Protein AF-A0A7J7KM47-F1 (afdb_monomer)

Structure (mmCIF, N/CA/C/O backbone):
data_AF-A0A7J7KM47-F1
#
_entry.id   AF-A0A7J7KM47-F1
#
loop_
_atom_site.group_PDB
_atom_site.id
_atom_site.type_symbol
_atom_site.label_atom_id
_atom_site.label_alt_id
_atom_site.label_comp_id
_atom_site.label_asym_id
_atom_site.label_entity_id
_atom_site.label_seq_id
_atom_site.pdbx_PDB_ins_code
_atom_site.Cartn_x
_atom_site.Cartn_y
_atom_site.Cartn_z
_atom_site.occupancy
_atom_site.B_iso_or_equiv
_atom_site.auth_seq_id
_atom_site.auth_comp_id
_atom_site.auth_asym_id
_atom_site.auth_atom_id
_atom_site.pdbx_PDB_model_num
ATOM 1 N N . MET A 1 1 ? -20.600 -16.223 12.647 1.00 53.34 1 MET A N 1
ATOM 2 C CA . MET A 1 1 ? -21.410 -16.769 13.762 1.00 53.34 1 MET A CA 1
ATOM 3 C C . MET A 1 1 ? -20.681 -16.656 15.101 1.00 53.34 1 MET A C 1
ATOM 5 O O . MET A 1 1 ? -21.189 -15.952 15.962 1.00 53.34 1 MET A O 1
ATOM 9 N N . LEU A 1 2 ? -19.466 -17.205 15.262 1.00 61.59 2 LEU A N 1
ATOM 10 C CA . LEU A 1 2 ? -18.680 -17.113 16.513 1.00 61.59 2 LEU A CA 1
ATOM 11 C C . LEU A 1 2 ? -18.514 -15.672 17.056 1.00 61.59 2 LEU A C 1
ATOM 13 O O . LEU A 1 2 ? -18.685 -15.431 18.247 1.00 61.59 2 LEU A O 1
ATOM 17 N N . PHE A 1 3 ? -18.265 -14.702 16.170 1.00 63.91 3 PHE A N 1
ATOM 18 C CA . PHE A 1 3 ? -18.032 -13.296 16.532 1.00 63.91 3 PHE A CA 1
ATOM 19 C C . PHE A 1 3 ? -19.249 -12.555 17.105 1.00 63.91 3 PHE A C 1
ATOM 21 O O . PHE A 1 3 ? -19.083 -11.572 17.817 1.00 63.91 3 PHE A O 1
ATOM 28 N N . ILE A 1 4 ? -20.466 -13.017 16.808 1.00 66.38 4 ILE A N 1
ATOM 29 C CA . ILE A 1 4 ? -21.714 -12.459 17.358 1.00 66.38 4 ILE A CA 1
ATOM 30 C C . ILE A 1 4 ? -22.093 -13.219 18.634 1.00 66.38 4 ILE A C 1
ATOM 32 O O . ILE A 1 4 ? -22.536 -12.631 19.615 1.00 66.38 4 ILE A O 1
ATOM 36 N N . VAL A 1 5 ? -21.864 -14.532 18.632 1.00 68.69 5 VAL A N 1
ATOM 37 C CA . VAL A 1 5 ? -22.243 -15.438 19.715 1.00 68.69 5 VAL A CA 1
ATOM 38 C C . VAL A 1 5 ? -21.402 -15.209 20.976 1.00 68.69 5 VAL A C 1
ATOM 40 O O . VAL A 1 5 ? -21.977 -15.125 22.052 1.00 68.69 5 VAL A O 1
ATOM 43 N N . CYS A 1 6 ? -20.080 -15.021 20.878 1.00 69.75 6 CYS A N 1
ATOM 44 C CA . CYS A 1 6 ? -19.224 -14.767 22.051 1.00 69.75 6 CYS A CA 1
ATOM 45 C C . CYS A 1 6 ? -19.656 -13.553 22.901 1.00 69.75 6 CYS A C 1
ATOM 47 O O . CYS A 1 6 ? -19.898 -13.731 24.096 1.00 69.75 6 CYS A O 1
ATOM 49 N N . PRO A 1 7 ? -19.792 -12.333 22.342 1.00 70.75 7 PRO A N 1
ATOM 50 C CA . PRO A 1 7 ? -20.197 -11.173 23.136 1.00 70.75 7 PRO A CA 1
ATOM 51 C C . PRO A 1 7 ? -21.644 -11.277 23.640 1.00 70.75 7 PRO A C 1
ATOM 53 O O . PRO A 1 7 ? -21.937 -10.795 24.732 1.00 70.75 7 PRO A O 1
ATOM 56 N N . LEU A 1 8 ? -22.544 -11.947 22.908 1.00 72.06 8 LEU A N 1
ATOM 57 C CA . LEU A 1 8 ? -23.918 -12.189 23.366 1.00 72.06 8 LEU A CA 1
ATOM 58 C C . LEU A 1 8 ? -23.989 -13.207 24.509 1.00 72.06 8 LEU A C 1
ATOM 60 O O . LEU A 1 8 ? -24.677 -12.954 25.491 1.00 72.06 8 LEU A O 1
ATOM 64 N N . ILE A 1 9 ? -23.252 -14.318 24.419 1.00 74.62 9 ILE A N 1
ATOM 65 C CA . ILE A 1 9 ? -23.175 -15.328 25.481 1.00 74.62 9 ILE A CA 1
ATOM 66 C C . ILE A 1 9 ? -22.534 -14.726 26.727 1.00 74.62 9 ILE A C 1
ATOM 68 O O . ILE A 1 9 ? -23.069 -14.889 27.816 1.00 74.62 9 ILE A O 1
ATOM 72 N N . ILE A 1 10 ? -21.430 -13.984 26.590 1.00 72.44 10 ILE A N 1
ATOM 73 C CA . ILE A 1 10 ? -20.786 -13.343 27.743 1.00 72.44 10 ILE A CA 1
ATOM 74 C C . ILE A 1 10 ? -21.726 -12.313 28.368 1.00 72.44 10 ILE A C 1
ATOM 76 O O . ILE A 1 10 ? -21.846 -12.274 29.590 1.00 72.44 10 ILE A O 1
ATOM 80 N N . ARG A 1 11 ? -22.461 -11.536 27.566 1.00 71.56 11 ARG A N 1
ATOM 81 C CA . ARG A 1 11 ? -23.490 -10.616 28.066 1.00 71.56 11 ARG A CA 1
ATOM 82 C C . ARG A 1 11 ? -24.609 -11.352 28.812 1.00 71.56 11 ARG A C 1
ATOM 84 O O . ARG A 1 11 ? -24.999 -10.901 29.883 1.00 71.56 11 ARG A O 1
ATOM 91 N N . GLN A 1 12 ? -25.081 -12.479 28.286 1.00 74.56 12 GLN A N 1
ATOM 92 C CA . GLN A 1 12 ? -26.124 -13.295 28.909 1.00 74.56 12 GLN A CA 1
ATOM 93 C C . GLN A 1 12 ? -25.638 -13.916 30.230 1.00 74.56 12 GLN A C 1
ATOM 95 O O . GLN A 1 12 ? -26.285 -13.759 31.257 1.00 74.56 12 GLN A O 1
ATOM 100 N N . ILE A 1 13 ? -24.434 -14.498 30.250 1.00 73.31 13 ILE A N 1
ATOM 101 C CA . ILE A 1 13 ? -23.791 -15.037 31.461 1.00 73.31 13 ILE A CA 1
ATOM 102 C C . ILE A 1 13 ? -23.543 -13.930 32.497 1.00 73.31 13 ILE A C 1
ATOM 104 O O . ILE A 1 13 ? -23.717 -14.153 33.691 1.00 73.31 13 ILE A O 1
ATOM 108 N N . SER A 1 14 ? -23.171 -12.721 32.067 1.00 67.94 14 SER A N 1
ATOM 109 C CA . SER A 1 14 ? -22.963 -11.578 32.972 1.00 67.94 14 SER A CA 1
ATOM 110 C C . SER A 1 14 ? -24.244 -11.185 33.713 1.00 67.94 14 SER A C 1
ATOM 112 O O . SER A 1 14 ? -24.186 -10.784 34.875 1.00 67.94 14 SER A O 1
ATOM 114 N N . LEU A 1 15 ? -25.391 -11.284 33.035 1.00 69.88 15 LEU A N 1
ATOM 115 C CA . LEU A 1 15 ? -26.706 -10.963 33.588 1.00 69.88 15 LEU A CA 1
ATOM 116 C C . LEU A 1 15 ? -27.239 -12.107 34.462 1.00 69.88 15 LEU A C 1
ATOM 118 O O . LEU A 1 15 ? -27.685 -11.846 35.579 1.00 69.88 15 LEU A O 1
ATOM 122 N N . ASP A 1 16 ? -27.126 -13.351 33.988 1.00 70.69 16 ASP A N 1
ATOM 123 C CA . ASP A 1 16 ? -27.744 -14.525 34.613 1.00 70.69 16 ASP A CA 1
ATOM 124 C C . ASP A 1 16 ? -26.895 -15.119 35.756 1.00 70.69 16 ASP A C 1
ATOM 126 O O . ASP A 1 16 ? -27.435 -15.496 36.793 1.00 70.69 16 ASP A O 1
ATOM 130 N N . LEU A 1 17 ? -25.563 -15.183 35.612 1.00 65.12 17 LEU A N 1
ATOM 131 C CA . LEU A 1 17 ? -24.673 -15.874 36.561 1.00 65.12 17 LEU A CA 1
ATOM 132 C C . LEU A 1 17 ? -24.233 -14.983 37.731 1.00 65.12 17 LEU A C 1
ATOM 134 O O . LEU A 1 17 ? -24.157 -15.431 38.872 1.00 65.12 17 LEU A O 1
ATOM 138 N N . PHE A 1 18 ? -23.931 -13.714 37.455 1.00 62.75 18 PHE A N 1
ATOM 139 C CA . PHE A 1 18 ? -23.447 -12.773 38.472 1.00 62.75 18 PHE A CA 1
ATOM 140 C C . PHE A 1 18 ? -24.562 -11.927 39.093 1.00 62.75 18 PHE A C 1
ATOM 142 O O . PHE A 1 18 ? -24.290 -11.115 39.979 1.00 62.75 18 PHE A O 1
ATOM 149 N N . ASN A 1 19 ? -25.807 -12.090 38.628 1.00 64.44 19 ASN A N 1
ATOM 150 C CA . ASN A 1 19 ? -26.966 -11.311 39.070 1.00 64.44 19 ASN A CA 1
ATOM 151 C C . ASN A 1 19 ? -26.695 -9.789 39.026 1.00 64.44 19 ASN A C 1
ATOM 153 O O . ASN A 1 19 ? -27.224 -9.004 39.823 1.00 64.44 19 ASN A O 1
ATOM 157 N N . ILE A 1 20 ? -25.813 -9.362 38.110 1.00 62.44 20 ILE A N 1
ATOM 158 C CA . ILE A 1 20 ? -25.421 -7.966 37.948 1.00 62.44 20 ILE A CA 1
ATOM 159 C C . ILE A 1 20 ? -26.590 -7.276 37.268 1.00 62.44 20 ILE A C 1
ATOM 161 O O . ILE A 1 20 ? -26.702 -7.225 36.043 1.00 62.44 20 ILE A O 1
ATOM 165 N N . LYS A 1 21 ? -27.478 -6.702 38.077 1.00 60.03 21 LYS A N 1
ATOM 166 C CA . LYS A 1 21 ? -28.428 -5.719 37.568 1.00 60.03 21 LYS A CA 1
ATOM 167 C C . LYS A 1 21 ? -27.618 -4.593 36.936 1.00 60.03 21 LYS A C 1
ATOM 169 O O . LYS A 1 21 ? -26.712 -4.056 37.575 1.00 60.03 21 LYS A O 1
ATOM 174 N N . LEU A 1 22 ? -27.999 -4.187 35.724 1.00 58.91 22 LEU A N 1
ATOM 175 C CA . LEU A 1 22 ? -27.403 -3.070 34.973 1.00 58.91 22 LEU A CA 1
ATOM 176 C C . LEU A 1 22 ? -27.199 -1.807 35.844 1.00 58.91 22 LEU A C 1
ATOM 178 O O . LEU A 1 22 ? -26.287 -1.016 35.622 1.00 58.91 22 LEU A O 1
ATOM 182 N N . HIS A 1 23 ? -28.038 -1.656 36.872 1.00 55.59 23 HIS A N 1
ATOM 183 C CA . HIS A 1 23 ? -28.062 -0.545 37.815 1.00 55.59 23 HIS A CA 1
ATOM 184 C C . HIS A 1 23 ? -27.096 -0.673 39.016 1.00 55.59 23 HIS A C 1
ATOM 186 O O . HIS A 1 23 ? -26.770 0.338 39.635 1.00 55.59 23 HIS A O 1
ATOM 192 N N . SER A 1 24 ? -26.636 -1.876 39.381 1.00 64.94 24 SER A N 1
ATOM 193 C CA . SER A 1 24 ? -25.857 -2.090 40.615 1.00 64.94 24 SER A CA 1
ATOM 194 C C . S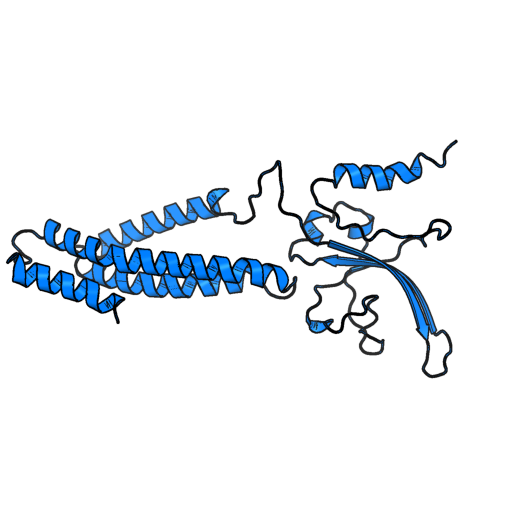ER A 1 24 ? -24.360 -1.804 40.445 1.00 64.94 24 SER A C 1
ATOM 196 O O . SER A 1 24 ? -23.711 -1.360 41.388 1.00 64.94 24 SER A O 1
ATOM 198 N N . SER A 1 25 ? -23.795 -2.043 39.256 1.00 70.19 25 SER A N 1
ATOM 199 C CA . SER A 1 25 ? -22.361 -1.845 38.984 1.00 70.19 25 SER A CA 1
ATOM 200 C C . SER A 1 25 ? -22.076 -1.601 37.486 1.00 70.19 25 SER A C 1
ATOM 202 O O . SER A 1 25 ? -21.417 -2.405 36.821 1.00 70.19 25 SER A O 1
ATOM 204 N N . PRO A 1 26 ? -22.504 -0.452 36.919 1.00 74.31 26 PRO A N 1
ATOM 205 C CA . PRO A 1 26 ? -22.417 -0.181 35.477 1.00 74.31 26 PRO A CA 1
ATOM 206 C C . PRO A 1 26 ? -20.982 -0.233 34.929 1.00 74.31 26 PRO A C 1
ATOM 208 O O . PRO A 1 26 ? -20.765 -0.642 33.793 1.00 74.31 26 PRO A O 1
ATOM 211 N N . LYS A 1 27 ? -19.980 0.124 35.744 1.00 75.75 27 LYS A N 1
ATOM 212 C CA . LYS A 1 27 ? -18.560 0.048 35.360 1.00 75.75 27 LYS A CA 1
ATOM 213 C C . LYS A 1 27 ? -18.094 -1.392 35.123 1.00 75.75 27 LYS A C 1
ATOM 215 O O . LYS A 1 27 ? -17.347 -1.639 34.182 1.00 75.75 27 LYS A O 1
ATOM 220 N N . LEU A 1 28 ? -18.541 -2.329 35.958 1.00 77.94 28 LEU A N 1
ATOM 221 C CA . LEU A 1 28 ? -18.154 -3.736 35.871 1.00 77.94 28 LEU A CA 1
ATOM 222 C C . LEU A 1 28 ? -18.825 -4.404 34.665 1.00 77.94 28 LEU A C 1
ATOM 224 O O . LEU A 1 28 ? -18.160 -5.103 33.908 1.00 77.94 28 LEU A O 1
ATOM 228 N N . TYR A 1 29 ? -20.098 -4.082 34.415 1.00 76.56 29 TYR A N 1
ATOM 229 C CA . TYR A 1 29 ? -20.818 -4.530 33.221 1.00 76.56 29 TYR A CA 1
ATOM 230 C C . TYR A 1 29 ? -20.178 -4.021 31.915 1.00 76.56 29 TYR A C 1
ATOM 232 O O . TYR A 1 29 ? -19.961 -4.800 30.985 1.00 76.56 29 TYR A O 1
ATOM 240 N N . ILE A 1 30 ? -19.808 -2.734 31.851 1.00 78.00 30 ILE A N 1
ATOM 241 C CA . ILE A 1 30 ? -19.103 -2.158 30.691 1.00 78.00 30 ILE A CA 1
ATOM 242 C C . ILE A 1 30 ? -17.735 -2.827 30.497 1.00 78.00 30 ILE A C 1
ATOM 244 O O . ILE A 1 30 ? -17.375 -3.136 29.364 1.00 78.00 30 ILE A O 1
ATOM 248 N N . SER A 1 31 ? -16.995 -3.090 31.580 1.00 78.00 31 SER A N 1
ATOM 249 C CA . SER A 1 31 ? -15.681 -3.745 31.525 1.00 78.00 31 SER A CA 1
ATOM 250 C C . SER A 1 31 ? -15.763 -5.184 31.002 1.00 78.00 31 SER A C 1
ATOM 252 O O . SER A 1 31 ? -15.033 -5.548 30.084 1.00 78.00 31 SER A O 1
ATOM 254 N N . LEU A 1 32 ? -16.702 -5.988 31.514 1.00 78.00 32 LEU A N 1
ATOM 255 C CA . LEU A 1 32 ? -16.930 -7.359 31.038 1.00 78.00 32 LEU A CA 1
ATOM 256 C C . LEU A 1 32 ? -17.373 -7.387 29.572 1.00 78.00 32 LEU A C 1
ATOM 258 O O . LEU A 1 32 ? -16.901 -8.214 28.791 1.00 78.00 32 LEU A O 1
ATOM 262 N N . THR A 1 33 ? -18.227 -6.439 29.180 1.00 77.62 33 THR A N 1
ATOM 263 C CA . THR A 1 33 ? -18.637 -6.284 27.782 1.00 77.62 33 THR A CA 1
ATOM 264 C C . THR A 1 33 ? -17.427 -5.928 26.912 1.00 77.62 33 THR A C 1
ATOM 266 O O . THR A 1 33 ? -17.190 -6.598 25.913 1.00 77.62 33 THR A O 1
ATOM 269 N N . ALA A 1 34 ? -16.598 -4.957 27.306 1.00 79.62 34 ALA A N 1
ATOM 270 C CA . ALA A 1 34 ? -15.380 -4.597 26.574 1.00 79.62 34 ALA A CA 1
ATOM 271 C C . ALA A 1 34 ? -14.399 -5.778 26.441 1.00 79.62 34 ALA A C 1
ATOM 273 O O . ALA A 1 34 ? -13.864 -6.014 25.359 1.00 79.62 34 ALA A O 1
ATOM 274 N N . LEU A 1 35 ? -14.216 -6.561 27.509 1.00 82.44 35 LEU A N 1
ATOM 275 C CA . LEU A 1 35 ? -13.360 -7.747 27.502 1.00 82.44 35 LEU A CA 1
ATOM 276 C C . LEU A 1 35 ? -13.880 -8.822 26.537 1.00 82.44 35 LEU A C 1
ATOM 278 O O . LEU A 1 35 ? -13.098 -9.440 25.820 1.00 82.44 35 LEU A O 1
ATOM 282 N N . SER A 1 36 ? -15.202 -8.998 26.452 1.00 78.88 36 SER A N 1
ATOM 283 C CA . SER A 1 36 ? -15.818 -9.929 25.499 1.00 78.88 36 SER A CA 1
ATOM 284 C C . SER A 1 36 ? -15.606 -9.531 24.033 1.00 78.88 36 SER A C 1
ATOM 286 O O . SER A 1 36 ? -15.495 -10.401 23.170 1.00 78.88 36 SER A O 1
ATOM 288 N N . LEU A 1 37 ? -15.507 -8.224 23.754 1.00 81.31 37 LEU A N 1
ATOM 289 C CA . LEU A 1 37 ? -15.218 -7.686 22.423 1.00 81.31 37 LEU A CA 1
ATOM 290 C C . LEU A 1 37 ? -13.732 -7.776 22.045 1.00 81.31 37 LEU A C 1
ATOM 292 O O . LEU A 1 37 ? -13.401 -7.679 20.864 1.00 81.31 37 LEU A O 1
ATOM 296 N N . LEU A 1 38 ? -12.834 -8.005 23.005 1.00 82.38 38 LEU A N 1
ATOM 297 C CA . LEU A 1 38 ? -11.400 -8.102 22.738 1.00 82.38 38 LEU A CA 1
ATOM 298 C C . LEU A 1 38 ? -11.057 -9.332 21.884 1.00 82.38 38 LEU A C 1
ATOM 300 O O . LEU A 1 38 ? -10.243 -9.239 20.971 1.00 82.38 38 LEU A O 1
ATOM 304 N N . VAL A 1 39 ? -11.731 -10.462 22.114 1.00 81.69 39 VAL A N 1
ATOM 305 C CA . VAL A 1 39 ? -11.539 -11.701 21.338 1.00 81.69 39 VAL A CA 1
ATOM 306 C C . VAL A 1 39 ? -11.864 -11.519 19.844 1.00 81.69 39 VAL A C 1
ATOM 308 O O . VAL A 1 39 ? -10.977 -11.765 19.024 1.00 81.69 39 VAL A O 1
ATOM 311 N N . PRO A 1 40 ? -13.076 -11.075 19.439 1.00 82.31 40 PRO A N 1
ATOM 312 C CA . PRO A 1 40 ? -13.376 -10.837 18.027 1.00 82.31 40 PRO A CA 1
ATOM 313 C C . PRO A 1 40 ? -12.487 -9.742 17.425 1.00 82.31 40 PRO A C 1
ATOM 315 O O . PRO A 1 40 ? -12.084 -9.864 16.271 1.00 82.31 40 PRO A O 1
ATOM 318 N N . PHE A 1 41 ? -12.132 -8.714 18.202 1.00 83.50 41 PHE A N 1
ATOM 319 C CA . PHE A 1 41 ? -11.252 -7.640 17.745 1.00 83.50 41 PHE A CA 1
ATOM 320 C C . PHE A 1 41 ? -9.853 -8.147 17.373 1.00 83.50 41 PHE A C 1
ATOM 322 O O . PHE A 1 41 ? -9.395 -7.908 16.257 1.00 83.50 41 PHE A O 1
ATOM 329 N N . VAL A 1 42 ? -9.193 -8.891 18.268 1.00 87.56 42 VAL A N 1
ATOM 330 C CA . VAL A 1 42 ? -7.855 -9.456 18.018 1.00 87.56 42 VAL A CA 1
ATOM 331 C C . VAL A 1 42 ? -7.885 -10.406 16.824 1.00 87.56 42 VAL A C 1
ATOM 333 O O . VAL A 1 42 ? -7.000 -10.364 15.974 1.00 87.56 42 VAL A O 1
ATOM 336 N N . HIS A 1 43 ? -8.930 -11.224 16.711 1.00 87.12 43 HIS A N 1
ATOM 337 C CA . HIS A 1 43 ? -9.043 -12.186 15.621 1.00 87.12 43 HIS A CA 1
ATOM 338 C C . HIS A 1 43 ? -9.246 -11.514 14.252 1.00 87.12 43 HIS A C 1
ATOM 340 O O . HIS A 1 43 ? -8.679 -11.969 13.257 1.00 87.12 43 HIS A O 1
ATOM 346 N N . LEU A 1 44 ? -10.027 -10.427 14.192 1.00 87.69 44 LEU A N 1
ATOM 347 C CA . LEU A 1 44 ? -10.213 -9.626 12.977 1.00 87.69 44 LEU A CA 1
ATOM 348 C C . LEU A 1 44 ? -8.956 -8.831 12.621 1.00 87.69 44 LEU A C 1
ATOM 350 O O . LEU A 1 44 ? -8.621 -8.743 11.443 1.00 87.69 44 LEU A O 1
ATOM 354 N N . MET A 1 45 ? -8.231 -8.313 13.615 1.00 88.62 45 MET A N 1
ATOM 355 C CA . MET A 1 45 ? -6.931 -7.674 13.393 1.00 88.62 45 MET A CA 1
ATOM 356 C C . MET A 1 45 ? -5.902 -8.663 12.847 1.00 88.62 45 MET A C 1
ATOM 358 O O . MET A 1 45 ? -5.211 -8.347 11.882 1.00 88.62 45 MET A O 1
ATOM 362 N N . GLN A 1 46 ? -5.850 -9.884 13.384 1.00 90.38 46 GLN A N 1
ATOM 363 C CA . GLN A 1 46 ? -4.984 -10.931 12.848 1.00 90.38 46 GLN A CA 1
ATOM 364 C C . GLN A 1 46 ? -5.381 -11.302 11.417 1.00 90.38 46 GLN A C 1
ATOM 366 O O . GLN A 1 46 ? -4.521 -11.448 10.556 1.00 90.38 46 GLN A O 1
ATOM 371 N N . PHE A 1 47 ? -6.679 -11.418 11.133 1.00 90.31 47 PHE A N 1
ATOM 372 C CA . PHE A 1 47 ? -7.158 -11.683 9.779 1.00 90.31 47 PHE A CA 1
ATOM 373 C C . PHE A 1 47 ? -6.774 -10.560 8.803 1.00 90.31 47 PHE A C 1
ATOM 375 O O . PHE A 1 47 ? -6.252 -10.840 7.726 1.00 90.31 47 PHE A O 1
ATOM 382 N N . ALA A 1 48 ? -6.949 -9.295 9.199 1.00 90.50 48 ALA A N 1
ATOM 383 C CA . ALA A 1 48 ? -6.511 -8.139 8.421 1.00 90.50 48 ALA A CA 1
ATOM 384 C C . ALA A 1 48 ? -4.994 -8.159 8.185 1.00 90.50 48 ALA A C 1
ATOM 386 O O . ALA A 1 48 ? -4.533 -7.911 7.073 1.00 90.50 48 ALA A O 1
ATOM 387 N N . HIS A 1 49 ? -4.210 -8.494 9.209 1.00 89.81 49 HIS A N 1
ATOM 388 C CA . HIS A 1 49 ? -2.762 -8.619 9.094 1.00 89.81 49 HIS A CA 1
ATOM 389 C C . HIS A 1 49 ? -2.363 -9.713 8.094 1.00 89.81 49 HIS A C 1
ATOM 391 O O . HIS A 1 49 ? -1.560 -9.454 7.202 1.00 89.81 49 HIS A O 1
ATOM 397 N N . MET A 1 50 ? -2.980 -10.895 8.169 1.00 91.19 50 MET A N 1
ATOM 398 C CA . MET A 1 50 ? -2.721 -11.999 7.238 1.00 91.19 50 MET A CA 1
ATOM 399 C C . MET A 1 50 ? -3.114 -11.660 5.796 1.00 91.19 50 MET A C 1
ATOM 401 O O . MET A 1 50 ? -2.373 -11.998 4.875 1.00 91.19 50 MET A O 1
ATOM 405 N N . LEU A 1 51 ? -4.239 -10.964 5.586 1.00 91.06 51 LEU A N 1
ATOM 406 C CA . LEU A 1 51 ? -4.623 -10.479 4.257 1.00 91.06 51 LEU A CA 1
ATOM 407 C C . LEU A 1 51 ? -3.553 -9.550 3.685 1.00 91.06 51 LEU A C 1
ATOM 409 O O . LEU A 1 51 ? -3.117 -9.748 2.556 1.00 91.06 51 LEU A O 1
ATOM 413 N N . ASN A 1 52 ? -3.082 -8.579 4.468 1.00 88.06 52 ASN A N 1
ATOM 414 C CA . ASN A 1 52 ? -2.031 -7.677 4.006 1.00 88.06 52 ASN A CA 1
ATOM 415 C C . ASN A 1 52 ? -0.721 -8.425 3.740 1.00 88.06 52 ASN A C 1
ATOM 417 O O . ASN A 1 52 ? -0.113 -8.213 2.697 1.00 88.06 52 ASN A O 1
ATOM 421 N N . LEU A 1 53 ? -0.309 -9.343 4.619 1.00 87.56 53 LEU A N 1
ATOM 422 C CA . LEU A 1 53 ? 0.880 -10.174 4.396 1.00 87.56 53 LEU A CA 1
ATOM 423 C C . LEU A 1 53 ? 0.797 -11.005 3.112 1.00 87.56 53 LEU A C 1
ATOM 425 O O . LEU A 1 53 ? 1.824 -11.263 2.495 1.00 87.56 53 LEU A O 1
ATOM 429 N N . PHE A 1 54 ? -0.402 -11.415 2.700 1.00 88.62 54 PHE A N 1
ATOM 430 C CA . PHE A 1 54 ? -0.615 -12.139 1.450 1.00 88.62 54 PHE A CA 1
ATOM 431 C C . PHE A 1 54 ? -0.641 -11.206 0.229 1.00 88.62 54 PHE A C 1
ATOM 433 O O . PHE A 1 54 ? 0.020 -11.473 -0.776 1.00 88.62 54 PHE A O 1
ATOM 440 N N . PHE A 1 55 ? -1.384 -10.099 0.304 1.00 87.81 55 PHE A N 1
ATOM 441 C CA . PHE A 1 55 ? -1.585 -9.201 -0.833 1.00 87.81 55 PHE A CA 1
ATOM 442 C C . PHE A 1 55 ? -0.387 -8.296 -1.115 1.00 87.81 55 PHE A C 1
ATOM 444 O O . PHE A 1 55 ? -0.110 -8.042 -2.281 1.00 87.81 55 PHE A O 1
ATOM 451 N N . MET A 1 56 ? 0.357 -7.847 -0.101 1.00 84.75 56 MET A N 1
ATOM 452 C CA . MET A 1 56 ? 1.546 -7.006 -0.294 1.00 84.75 56 MET A CA 1
ATOM 453 C C . MET A 1 56 ? 2.591 -7.641 -1.237 1.00 84.75 56 MET A C 1
ATOM 455 O O . MET A 1 56 ? 2.941 -7.001 -2.231 1.00 84.75 56 MET A O 1
ATOM 459 N N . PRO A 1 57 ? 3.071 -8.886 -1.023 1.00 80.50 57 PRO A N 1
ATOM 460 C CA . PRO A 1 57 ? 4.038 -9.505 -1.932 1.00 80.50 57 PRO A CA 1
ATOM 461 C C . PRO A 1 57 ? 3.436 -9.845 -3.300 1.00 80.50 57 PRO A C 1
ATOM 463 O O . PRO A 1 57 ? 4.150 -9.804 -4.303 1.00 80.50 57 PRO A O 1
ATOM 466 N N . LEU A 1 58 ? 2.137 -10.163 -3.361 1.00 84.38 58 LEU A N 1
ATOM 467 C CA . LEU A 1 58 ? 1.450 -10.434 -4.623 1.00 84.38 58 LEU A CA 1
ATOM 468 C C . LEU A 1 58 ? 1.378 -9.169 -5.482 1.00 84.38 58 LEU A C 1
ATOM 470 O O . LEU A 1 58 ? 1.790 -9.191 -6.638 1.00 84.38 58 LEU A O 1
ATOM 474 N N . MET A 1 59 ? 0.921 -8.059 -4.898 1.00 82.31 59 MET A N 1
ATOM 475 C CA . MET A 1 59 ? 0.828 -6.764 -5.569 1.00 82.31 59 MET A CA 1
ATOM 476 C C . MET A 1 59 ? 2.198 -6.197 -5.930 1.00 82.31 59 MET A C 1
ATOM 478 O O . MET A 1 59 ? 2.336 -5.571 -6.976 1.00 82.31 59 MET A O 1
ATOM 482 N N . GLY A 1 60 ? 3.234 -6.510 -5.148 1.00 74.38 60 GLY A N 1
ATOM 483 C CA . GLY A 1 60 ? 4.613 -6.226 -5.529 1.00 74.38 60 GLY A CA 1
ATOM 484 C C . GLY A 1 60 ? 5.006 -6.842 -6.877 1.00 74.38 60 GLY A C 1
ATOM 485 O O . GLY A 1 60 ? 5.921 -6.351 -7.516 1.00 74.38 60 GLY A O 1
ATOM 486 N N . ARG A 1 61 ? 4.339 -7.888 -7.377 1.00 75.06 61 ARG A N 1
ATOM 487 C CA . ARG A 1 61 ? 4.687 -8.536 -8.658 1.00 75.06 61 ARG A CA 1
ATOM 488 C C . ARG A 1 61 ? 3.788 -8.161 -9.839 1.00 75.06 61 ARG A C 1
ATOM 490 O O . ARG A 1 61 ? 4.066 -8.619 -10.940 1.00 75.06 61 ARG A O 1
ATOM 497 N N . VAL A 1 62 ? 2.752 -7.348 -9.632 1.00 73.19 62 VAL A N 1
ATOM 498 C CA . VAL A 1 62 ? 1.759 -7.003 -10.673 1.00 73.19 62 VAL A CA 1
ATOM 499 C C . VAL A 1 62 ? 2.272 -5.930 -11.652 1.00 73.19 62 VAL A C 1
ATOM 501 O O . VAL A 1 62 ? 1.700 -5.767 -12.724 1.00 73.19 62 VAL A O 1
ATOM 504 N N . GLY A 1 63 ? 3.381 -5.251 -11.336 1.00 68.94 63 GLY A N 1
ATOM 505 C CA . GLY A 1 63 ? 3.980 -4.211 -12.182 1.00 68.94 63 GLY A CA 1
ATOM 506 C C . GLY A 1 63 ? 3.502 -2.801 -11.819 1.00 68.94 63 GLY A C 1
ATOM 507 O O . GLY A 1 63 ? 2.939 -2.582 -10.747 1.00 68.94 63 GLY A O 1
ATOM 508 N N . SER A 1 64 ? 3.745 -1.824 -12.701 1.00 68.88 64 SER A N 1
ATOM 509 C CA . SER A 1 64 ? 3.454 -0.403 -12.439 1.00 68.88 64 SER A CA 1
ATOM 510 C C . SER A 1 64 ? 2.035 0.046 -12.797 1.00 68.88 64 SER A C 1
ATOM 512 O O . SER A 1 64 ? 1.612 1.115 -12.351 1.00 68.88 64 SER A O 1
ATOM 514 N N . GLU A 1 65 ? 1.313 -0.737 -13.602 1.00 72.44 65 GLU A N 1
ATOM 515 C CA . GLU A 1 65 ? 0.025 -0.329 -14.181 1.00 72.44 65 GLU A CA 1
ATOM 516 C C . GLU A 1 65 ? -1.100 -0.264 -13.138 1.00 72.44 65 GLU A C 1
ATOM 518 O O . GLU A 1 65 ? -1.907 0.668 -13.128 1.00 72.44 65 GLU A O 1
ATOM 523 N N . VAL A 1 66 ? -1.130 -1.210 -12.195 1.00 76.94 66 VAL A N 1
ATOM 524 C CA . VAL A 1 66 ? -2.138 -1.235 -11.126 1.00 76.94 66 VAL A CA 1
ATOM 525 C C . VAL A 1 66 ? -1.664 -0.407 -9.933 1.00 76.94 66 VAL A C 1
ATOM 527 O O . VAL A 1 66 ? -0.532 -0.533 -9.467 1.00 76.94 66 VAL A O 1
ATOM 530 N N . ASN A 1 67 ? -2.545 0.440 -9.390 1.00 82.12 67 ASN A N 1
ATOM 531 C CA . ASN A 1 67 ? -2.258 1.132 -8.137 1.00 82.12 67 ASN A CA 1
ATOM 532 C C . ASN A 1 67 ? -2.396 0.167 -6.948 1.00 82.12 67 ASN A C 1
ATOM 534 O O . ASN A 1 67 ? -3.499 -0.099 -6.467 1.00 82.12 67 ASN A O 1
ATOM 538 N N . VAL A 1 68 ? -1.256 -0.338 -6.480 1.00 82.56 68 VAL A N 1
ATOM 539 C CA . VAL A 1 68 ? -1.143 -1.260 -5.342 1.00 82.56 68 VAL A CA 1
ATOM 540 C C . VAL A 1 68 ? -1.771 -0.686 -4.066 1.00 82.56 68 VAL A C 1
ATOM 542 O O . VAL A 1 68 ? -2.410 -1.427 -3.318 1.00 82.56 68 VAL A O 1
ATOM 545 N N . ASP A 1 69 ? -1.693 0.631 -3.859 1.00 83.88 69 ASP A N 1
ATOM 546 C CA . ASP A 1 69 ? -2.252 1.291 -2.673 1.00 83.88 69 ASP A CA 1
ATOM 547 C C . ASP A 1 69 ? -3.784 1.173 -2.626 1.00 83.88 69 ASP A C 1
ATOM 549 O O . ASP A 1 69 ? -4.384 1.060 -1.554 1.00 83.88 69 ASP A O 1
ATOM 553 N N . VAL A 1 70 ? -4.445 1.131 -3.789 1.00 87.75 70 VAL A N 1
ATOM 554 C CA . VAL A 1 70 ? -5.904 0.943 -3.885 1.00 87.75 70 VAL A CA 1
ATOM 555 C C . VAL A 1 70 ? -6.297 -0.475 -3.475 1.00 87.75 70 VAL A C 1
ATOM 557 O O . VAL A 1 70 ? -7.286 -0.672 -2.773 1.00 87.75 70 VAL A O 1
ATOM 560 N N . VAL A 1 71 ? -5.509 -1.476 -3.865 1.00 88.00 71 VAL A N 1
ATOM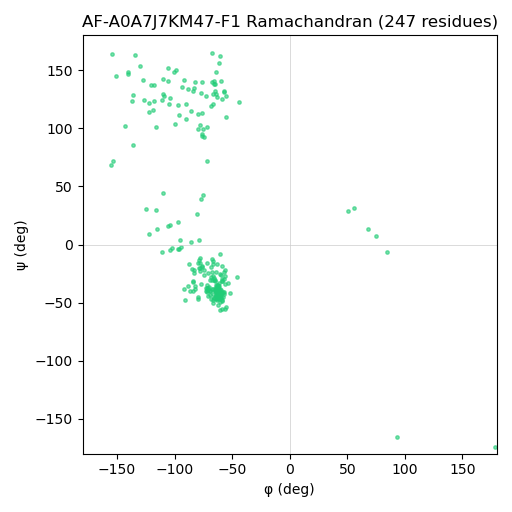 561 C CA . VAL A 1 71 ? -5.782 -2.868 -3.488 1.00 88.00 71 VAL A CA 1
ATOM 562 C C . VAL A 1 71 ? -5.568 -3.067 -1.988 1.00 88.00 71 VAL A C 1
ATOM 564 O O . VAL A 1 71 ? -6.448 -3.608 -1.320 1.00 88.00 71 VAL A O 1
ATOM 567 N N . ILE A 1 72 ? -4.452 -2.571 -1.443 1.00 88.62 72 ILE A N 1
ATOM 568 C CA . ILE A 1 72 ? -4.137 -2.680 -0.009 1.00 88.62 72 ILE A CA 1
ATOM 569 C C . ILE A 1 72 ? -5.160 -1.911 0.843 1.00 88.62 72 ILE A C 1
ATOM 571 O O . ILE A 1 72 ? -5.599 -2.395 1.893 1.00 88.62 72 ILE A O 1
ATOM 575 N N . SER A 1 73 ? -5.593 -0.728 0.393 1.00 89.25 73 SER A N 1
ATOM 576 C CA . SER A 1 73 ? -6.644 0.034 1.080 1.00 89.25 73 SER A CA 1
ATOM 577 C C . SER A 1 73 ? -7.988 -0.698 1.063 1.00 89.25 73 SER A C 1
ATOM 579 O O . SER A 1 73 ? -8.668 -0.744 2.085 1.00 89.25 73 SER A O 1
ATOM 581 N N . LEU A 1 74 ? -8.357 -1.360 -0.037 1.00 90.25 74 LEU A N 1
ATOM 582 C CA . LEU A 1 74 ? -9.586 -2.153 -0.094 1.00 90.25 74 LEU A CA 1
ATOM 583 C C . LEU A 1 74 ? -9.529 -3.378 0.836 1.00 90.25 74 LEU A C 1
ATOM 585 O O . LEU A 1 74 ? -10.493 -3.663 1.553 1.00 90.25 74 LEU A O 1
ATOM 589 N N . THR A 1 75 ? -8.393 -4.083 0.869 1.00 89.50 75 THR A N 1
ATOM 590 C CA . THR A 1 75 ? -8.206 -5.258 1.736 1.00 89.50 75 THR A CA 1
ATOM 591 C C . THR A 1 75 ? -8.150 -4.901 3.218 1.00 89.50 75 THR A C 1
ATOM 593 O O . THR A 1 75 ? -8.536 -5.720 4.050 1.00 89.50 75 THR A O 1
ATOM 596 N N . THR A 1 76 ? -7.715 -3.687 3.569 1.00 89.44 76 THR A N 1
ATOM 597 C CA . THR A 1 76 ? -7.758 -3.167 4.949 1.00 89.44 76 THR A CA 1
ATOM 598 C C . THR A 1 76 ? -9.125 -2.601 5.330 1.00 89.44 76 THR A C 1
ATOM 600 O O . THR A 1 76 ? -9.564 -2.790 6.467 1.00 89.44 76 THR A O 1
ATOM 603 N N . LEU A 1 77 ? -9.835 -1.963 4.396 1.00 91.56 77 LEU A N 1
ATOM 604 C CA . LEU A 1 77 ? -11.136 -1.342 4.649 1.00 91.56 77 LEU A CA 1
ATOM 605 C C . LEU A 1 77 ? -12.194 -2.362 5.084 1.00 91.56 77 LEU A C 1
ATOM 607 O O . LEU A 1 77 ? -12.956 -2.089 6.009 1.00 91.56 77 LEU A O 1
ATOM 611 N N . LEU A 1 78 ? -12.230 -3.543 4.459 1.00 88.06 78 LEU A N 1
ATOM 612 C CA . LEU A 1 78 ? -13.220 -4.585 4.763 1.00 88.06 78 LEU A CA 1
ATOM 613 C C . LEU A 1 78 ? -13.171 -5.051 6.237 1.00 88.06 78 LEU A C 1
ATOM 615 O O . LEU A 1 78 ? -14.195 -4.956 6.921 1.00 88.06 78 LEU A O 1
ATOM 619 N N . PRO A 1 79 ? -12.022 -5.503 6.782 1.00 88.25 79 PRO A N 1
ATOM 620 C CA . PRO A 1 79 ? -11.907 -5.830 8.201 1.00 88.25 79 PRO A CA 1
ATOM 621 C C . PRO A 1 79 ? -12.203 -4.648 9.128 1.00 88.25 79 PRO A C 1
ATOM 623 O O . PRO A 1 79 ? -12.882 -4.829 10.137 1.00 88.25 79 PRO A O 1
ATOM 626 N N . VAL A 1 80 ? -11.739 -3.438 8.794 1.00 88.56 80 VAL A N 1
ATOM 627 C CA . VAL A 1 80 ? -11.982 -2.232 9.607 1.00 88.56 80 VAL A CA 1
ATOM 628 C C . VAL A 1 80 ? -13.472 -1.902 9.674 1.00 88.56 80 VAL A C 1
ATOM 630 O O . VAL A 1 80 ? -13.984 -1.588 10.749 1.00 88.56 80 VAL A O 1
ATOM 633 N N . PHE A 1 81 ? -14.189 -2.028 8.557 1.00 88.50 81 PHE A N 1
ATOM 634 C CA . PHE A 1 81 ? -15.635 -1.842 8.507 1.00 88.50 81 PHE A CA 1
ATOM 635 C C . PHE A 1 81 ? -16.363 -2.869 9.381 1.00 88.50 81 PHE A C 1
ATOM 637 O O . PHE A 1 81 ? -17.251 -2.518 10.149 1.00 88.50 81 PHE A O 1
ATOM 644 N N . ILE A 1 82 ? -15.946 -4.135 9.347 1.00 85.88 82 ILE A N 1
ATOM 645 C CA . ILE A 1 82 ? -16.519 -5.165 10.220 1.00 85.88 82 ILE A CA 1
ATOM 646 C C . ILE A 1 82 ? -16.239 -4.834 11.697 1.00 85.88 82 ILE A C 1
ATOM 648 O O . ILE A 1 82 ? -17.154 -4.862 12.519 1.00 85.88 82 ILE A O 1
ATOM 652 N N . ILE A 1 83 ? -15.008 -4.452 12.046 1.00 84.31 83 ILE A N 1
ATOM 653 C CA . ILE A 1 83 ? -14.626 -4.055 13.411 1.00 84.31 83 ILE A CA 1
ATOM 654 C C . ILE A 1 83 ? -15.452 -2.853 13.903 1.00 84.31 83 ILE A C 1
ATOM 656 O O . ILE A 1 83 ? -15.877 -2.831 15.062 1.00 84.31 83 ILE A O 1
ATOM 660 N N . SER A 1 84 ? -15.729 -1.874 13.036 1.00 83.12 84 SER A N 1
ATOM 661 C CA . SER A 1 84 ? -16.499 -0.681 13.405 1.00 83.12 84 SER A CA 1
ATOM 662 C C . SER A 1 84 ? -17.944 -1.016 13.796 1.00 83.12 84 SER A C 1
ATOM 664 O O . SER A 1 84 ? -18.464 -0.434 14.751 1.00 83.12 84 SER A O 1
ATOM 666 N N . THR A 1 85 ? -18.563 -2.021 13.161 1.00 82.50 85 THR A N 1
ATOM 667 C CA . THR A 1 85 ? -19.907 -2.490 13.552 1.00 82.50 85 THR A CA 1
ATOM 668 C C . THR A 1 85 ? -19.939 -3.066 14.972 1.00 82.50 85 THR A C 1
ATOM 670 O O . THR A 1 85 ? -20.896 -2.833 15.713 1.00 82.50 85 THR A O 1
ATOM 673 N N . TYR A 1 86 ? -18.870 -3.740 15.411 1.00 76.75 86 TYR A N 1
ATOM 674 C CA . TYR A 1 86 ? -18.754 -4.239 16.786 1.00 76.75 86 TYR A CA 1
ATOM 675 C C . TYR A 1 86 ? -18.531 -3.104 17.796 1.00 76.75 86 TYR A C 1
ATOM 677 O O . TYR A 1 86 ? -19.140 -3.099 18.868 1.00 76.75 86 TYR A O 1
ATOM 685 N N . LEU A 1 87 ? -17.722 -2.102 17.440 1.00 78.31 87 LEU A N 1
ATOM 686 C CA . LEU A 1 87 ? -17.527 -0.892 18.250 1.00 78.31 87 LEU A CA 1
ATOM 687 C C . LEU A 1 87 ? -18.826 -0.086 18.418 1.00 78.31 87 LEU A C 1
ATOM 689 O O . LEU A 1 87 ? -19.073 0.447 19.500 1.00 78.31 87 LEU A O 1
ATOM 693 N N . ALA A 1 88 ? -19.690 -0.045 17.399 1.00 78.50 88 ALA A N 1
ATOM 694 C CA . ALA A 1 88 ? -21.006 0.591 17.490 1.00 78.50 88 ALA A CA 1
ATOM 695 C C . ALA A 1 88 ? -21.904 -0.068 18.555 1.00 78.50 88 ALA A C 1
ATOM 697 O O . ALA A 1 88 ? -22.565 0.622 19.333 1.00 78.50 88 ALA A O 1
ATOM 698 N N . GLY A 1 89 ? -21.868 -1.400 18.669 1.00 74.25 89 GLY A N 1
ATOM 699 C CA . GLY A 1 89 ? -22.563 -2.122 19.741 1.00 74.25 89 GLY A CA 1
ATOM 700 C C . GLY A 1 89 ? -22.075 -1.732 21.142 1.00 74.25 89 GLY A C 1
ATOM 701 O O . GLY A 1 89 ? -22.879 -1.583 22.062 1.00 74.25 89 GLY A O 1
ATOM 702 N N . PHE A 1 90 ? -20.769 -1.498 21.304 1.00 73.56 90 PHE A N 1
ATOM 703 C CA . PHE A 1 90 ? -20.185 -1.020 22.561 1.00 73.56 90 PHE A CA 1
ATOM 704 C C . PHE A 1 90 ? -20.585 0.429 22.884 1.00 73.56 90 PHE A C 1
ATOM 706 O O . PHE A 1 90 ? -20.917 0.745 24.029 1.00 73.56 90 PHE A O 1
ATOM 713 N N . LEU A 1 91 ? -20.623 1.297 21.869 1.00 80.06 91 LEU A N 1
ATOM 714 C CA . LEU A 1 91 ? -21.062 2.688 21.990 1.00 80.06 91 LEU A CA 1
ATOM 715 C C . LEU A 1 91 ? -22.488 2.799 22.554 1.00 80.06 91 LEU A C 1
ATOM 717 O O . LEU A 1 91 ? -22.722 3.624 23.440 1.00 80.06 91 LEU A O 1
ATOM 721 N N . HIS A 1 92 ? -23.404 1.926 22.127 1.00 76.56 92 HIS A N 1
ATOM 722 C CA . HIS A 1 92 ? -24.791 1.896 22.611 1.00 76.56 92 HIS A CA 1
ATOM 723 C C . HIS A 1 92 ? -24.950 1.503 24.084 1.00 76.56 92 HIS A C 1
ATOM 725 O O . HIS A 1 92 ? -25.922 1.899 24.723 1.00 76.56 92 HIS A O 1
ATOM 731 N N . VAL A 1 93 ? -24.019 0.723 24.637 1.00 74.50 93 VAL A N 1
ATOM 732 C CA . VAL A 1 93 ? -24.047 0.321 26.055 1.00 74.50 93 VAL A CA 1
ATOM 733 C C . VAL A 1 93 ? -23.543 1.448 26.965 1.00 74.50 93 VAL A C 1
ATOM 735 O O . VAL A 1 93 ? -23.823 1.471 28.166 1.00 74.50 93 VAL A O 1
ATOM 738 N N . SER A 1 94 ? -22.799 2.406 26.412 1.00 73.50 94 SER A N 1
ATOM 739 C CA . SER A 1 94 ? -22.253 3.519 27.177 1.00 73.50 94 SER A CA 1
ATOM 740 C C . SER A 1 94 ? -23.321 4.571 27.504 1.00 73.50 94 SER A C 1
ATOM 742 O O . SER A 1 94 ? -24.158 4.924 26.679 1.00 73.50 94 SER A O 1
ATOM 744 N N . LYS A 1 95 ? -23.272 5.118 28.726 1.00 74.56 95 LYS A N 1
ATOM 745 C CA . LYS A 1 95 ? -24.205 6.164 29.188 1.00 74.56 95 LYS A CA 1
ATOM 746 C C . LYS A 1 95 ? -24.074 7.475 28.397 1.00 74.56 95 LYS A C 1
ATOM 748 O O . LYS A 1 95 ? -25.009 8.265 28.373 1.00 74.56 95 LYS A O 1
ATOM 753 N N . ASP A 1 96 ? -22.912 7.714 27.789 1.00 82.25 96 ASP A N 1
ATOM 754 C CA . ASP A 1 96 ? -22.623 8.910 26.999 1.00 82.25 96 ASP A CA 1
ATOM 755 C C . ASP A 1 96 ? -21.892 8.538 25.704 1.00 82.25 96 ASP A C 1
ATOM 757 O O . ASP A 1 96 ? -20.658 8.531 25.623 1.00 82.25 96 ASP A O 1
ATOM 761 N N . MET A 1 97 ? -22.695 8.194 24.698 1.00 83.31 97 MET A N 1
ATOM 762 C CA . MET A 1 97 ? -22.234 7.729 23.393 1.00 83.31 97 MET A CA 1
ATOM 763 C C . MET A 1 97 ? -21.353 8.766 22.689 1.00 83.31 97 MET A C 1
ATOM 765 O O . MET A 1 97 ? -20.324 8.411 22.122 1.00 83.31 97 MET A O 1
ATOM 769 N N . ALA A 1 98 ? -21.727 10.048 22.753 1.00 85.44 98 ALA A N 1
ATOM 770 C CA . ALA A 1 98 ? -21.017 11.120 22.063 1.00 85.44 98 ALA A CA 1
ATOM 771 C C . ALA A 1 98 ? -19.613 11.323 22.644 1.00 85.44 98 ALA A C 1
ATOM 773 O O . ALA A 1 98 ? -18.630 11.330 21.901 1.00 85.44 98 ALA A O 1
ATOM 774 N N . ARG A 1 99 ? -19.482 11.406 23.978 1.00 86.94 99 ARG A N 1
ATOM 775 C CA . ARG A 1 99 ? -18.159 11.536 24.611 1.00 86.94 99 ARG A CA 1
ATOM 776 C C . ARG A 1 99 ? -17.281 10.313 24.371 1.00 86.94 99 ARG A C 1
ATOM 778 O O . ARG A 1 99 ? -16.070 10.471 24.220 1.00 86.94 99 ARG A O 1
ATOM 785 N N . LEU A 1 100 ? -17.850 9.108 24.352 1.00 84.69 100 LEU A N 1
ATOM 786 C CA . LEU A 1 100 ? -17.075 7.894 24.102 1.00 84.69 100 LEU A CA 1
ATOM 787 C C . LEU A 1 100 ? -16.636 7.788 22.632 1.00 84.69 100 LEU A C 1
ATOM 789 O O . LEU A 1 100 ? -15.473 7.479 22.379 1.00 84.69 100 LEU A O 1
ATOM 793 N N . ALA A 1 101 ? -17.512 8.130 21.684 1.00 86.81 101 ALA A N 1
ATOM 794 C CA . ALA A 1 101 ? -17.187 8.184 20.260 1.00 86.81 101 ALA A CA 1
ATOM 795 C C . ALA A 1 101 ? -16.059 9.182 19.971 1.00 86.81 101 ALA A C 1
ATOM 797 O O . ALA A 1 101 ? -15.095 8.828 19.299 1.00 86.81 101 ALA A O 1
ATOM 798 N N . ILE A 1 102 ? -16.129 10.391 20.544 1.00 90.50 102 ILE A N 1
ATOM 799 C CA . ILE A 1 102 ? -15.076 11.406 20.390 1.00 90.50 102 ILE A CA 1
ATOM 800 C C . ILE A 1 102 ? -13.739 10.884 20.926 1.00 90.50 102 ILE A C 1
ATOM 802 O O . ILE A 1 102 ? -12.722 11.016 20.254 1.00 90.50 102 ILE A O 1
ATOM 806 N N . LYS A 1 103 ? -13.719 10.244 22.104 1.00 88.75 103 LYS A N 1
ATOM 807 C CA . LYS A 1 103 ? -12.482 9.671 22.662 1.00 88.75 103 LYS A CA 1
ATOM 808 C C . LYS A 1 103 ? -11.879 8.603 21.752 1.00 88.75 103 LYS A C 1
ATOM 810 O O . LYS A 1 103 ? -10.679 8.637 21.504 1.00 88.75 103 LYS A O 1
ATOM 815 N N . LEU A 1 104 ? -12.698 7.678 21.251 1.00 87.00 104 LEU A N 1
ATOM 816 C CA . LEU A 1 104 ? -12.239 6.632 20.334 1.00 87.00 104 LEU A CA 1
ATOM 817 C C . LEU A 1 104 ? -11.726 7.220 19.016 1.00 87.00 104 LEU A C 1
ATOM 819 O O . LEU A 1 104 ? -10.686 6.789 18.529 1.00 87.00 104 LEU A O 1
ATOM 823 N N . PHE A 1 105 ? -12.411 8.230 18.478 1.00 90.06 105 PHE A N 1
ATOM 824 C CA . PHE A 1 105 ? -11.985 8.931 17.272 1.00 90.06 105 PHE A CA 1
ATOM 825 C C . PHE A 1 105 ? -10.646 9.645 17.468 1.00 90.06 105 PHE A C 1
ATOM 827 O O . PHE A 1 105 ? -9.752 9.490 16.645 1.00 90.06 105 PHE A O 1
ATOM 834 N N . VAL A 1 106 ? -10.469 10.370 18.578 1.00 94.69 106 VAL A N 1
ATOM 835 C CA . VAL A 1 106 ? -9.201 11.045 18.901 1.00 94.69 106 VAL A CA 1
ATOM 836 C C . VAL A 1 106 ? -8.063 10.033 19.035 1.00 94.69 106 VAL A C 1
ATOM 838 O O . VAL A 1 106 ? -6.988 10.259 18.490 1.00 94.69 106 VAL A O 1
ATOM 841 N N . ILE A 1 107 ? -8.297 8.897 19.700 1.00 91.50 107 ILE A N 1
ATOM 842 C CA . ILE A 1 107 ? -7.303 7.820 19.809 1.00 91.50 107 ILE A CA 1
ATOM 843 C C . ILE A 1 107 ? -6.941 7.279 18.419 1.00 91.50 107 ILE A C 1
ATOM 845 O O . ILE A 1 107 ? -5.760 7.197 18.087 1.00 91.50 107 ILE A O 1
ATOM 849 N N . ALA A 1 108 ? -7.938 6.955 17.591 1.00 88.88 108 ALA A N 1
ATOM 850 C CA . ALA A 1 108 ? -7.718 6.461 16.233 1.00 88.88 108 ALA A CA 1
ATOM 851 C C . ALA A 1 108 ? -6.951 7.475 15.367 1.00 88.88 108 ALA A C 1
ATOM 853 O O . ALA A 1 108 ? -6.024 7.098 14.654 1.00 88.88 108 ALA A O 1
ATOM 854 N N . LEU A 1 109 ? -7.287 8.761 15.478 1.00 93.38 109 LEU A N 1
ATOM 855 C CA . LEU A 1 109 ? -6.617 9.849 14.775 1.00 93.38 109 LEU A CA 1
ATOM 856 C C . LEU A 1 109 ? -5.154 9.967 15.208 1.00 93.38 109 LEU A C 1
ATOM 858 O O . LEU A 1 109 ? -4.285 10.047 14.349 1.00 93.38 109 LEU A O 1
ATOM 862 N N . ILE A 1 110 ? -4.861 9.918 16.511 1.00 93.81 110 ILE A N 1
ATOM 863 C CA . ILE A 1 110 ? -3.481 9.957 17.020 1.00 93.81 110 ILE A CA 1
ATOM 864 C C . ILE A 1 110 ? -2.665 8.792 16.453 1.00 93.81 110 ILE A C 1
ATOM 866 O O . ILE A 1 110 ? -1.583 9.018 15.919 1.00 93.81 110 ILE A O 1
ATOM 870 N N . PHE A 1 111 ? -3.181 7.561 16.512 1.00 89.62 111 PHE A N 1
ATOM 871 C CA . PHE A 1 111 ? -2.481 6.401 15.951 1.00 89.62 111 PHE A CA 1
ATOM 872 C C . PHE A 1 111 ? -2.307 6.498 14.432 1.00 89.62 111 PHE A C 1
ATOM 874 O O . PHE A 1 111 ? -1.247 6.142 13.923 1.00 89.62 111 PHE A O 1
ATOM 881 N N . SER A 1 112 ? -3.300 7.027 13.713 1.00 87.62 112 SER A N 1
ATOM 882 C CA . SER A 1 112 ? -3.192 7.272 12.273 1.00 87.62 112 SER A CA 1
ATOM 883 C C . SER A 1 112 ? -2.116 8.307 11.956 1.00 87.62 112 SER A C 1
ATOM 885 O O . SER A 1 112 ? -1.318 8.083 11.055 1.00 87.62 112 SER A O 1
ATOM 887 N N . LEU A 1 113 ? -2.056 9.417 12.699 1.00 90.81 113 LEU A N 1
ATOM 888 C CA . LEU A 1 113 ? -1.013 10.429 12.529 1.00 90.81 113 LEU A CA 1
ATOM 889 C C . LEU A 1 113 ? 0.369 9.844 12.829 1.00 90.81 113 LEU A C 1
ATOM 891 O O . LEU A 1 113 ? 1.297 10.066 12.058 1.00 90.81 113 LEU A O 1
ATOM 895 N N . ILE A 1 114 ? 0.507 9.058 13.901 1.00 89.75 114 ILE A N 1
ATOM 896 C CA . ILE A 1 114 ? 1.762 8.360 14.204 1.00 89.75 114 ILE A CA 1
ATOM 897 C C . ILE A 1 114 ? 2.145 7.450 13.036 1.00 89.75 114 ILE A C 1
ATOM 899 O O . ILE A 1 114 ? 3.286 7.494 12.604 1.00 89.75 114 ILE A O 1
ATOM 903 N N . GLY A 1 115 ? 1.213 6.676 12.478 1.00 85.56 115 GLY A N 1
ATOM 904 C CA . GLY A 1 115 ? 1.484 5.834 11.312 1.00 85.56 115 GLY A CA 1
ATOM 905 C C . GLY A 1 115 ? 1.916 6.632 10.076 1.00 85.56 115 GLY A C 1
ATOM 906 O O . GLY A 1 115 ? 2.901 6.284 9.441 1.00 85.56 115 GLY A O 1
ATOM 907 N N . CYS A 1 116 ? 1.221 7.722 9.748 1.00 84.94 116 CYS A N 1
ATOM 908 C CA . CYS A 1 116 ? 1.511 8.514 8.549 1.00 84.94 116 CYS A CA 1
ATOM 909 C C . CYS A 1 116 ? 2.811 9.326 8.646 1.00 84.94 116 CYS A C 1
ATOM 911 O O . CYS A 1 116 ? 3.481 9.517 7.636 1.00 84.94 116 CYS A O 1
ATOM 913 N N . PHE A 1 117 ? 3.149 9.831 9.836 1.00 84.75 117 PHE A N 1
ATOM 914 C CA . PHE A 1 117 ? 4.298 10.722 10.042 1.00 84.75 117 PHE A CA 1
ATOM 915 C C . PHE A 1 117 ? 5.509 10.034 10.683 1.00 84.75 117 PHE A C 1
ATOM 917 O O . PHE A 1 117 ? 6.558 10.659 10.832 1.00 84.75 117 PHE A O 1
ATOM 924 N N . SER A 1 118 ? 5.394 8.763 11.069 1.00 83.38 118 SER A N 1
ATOM 925 C CA . SER A 1 118 ? 6.508 7.967 11.583 1.00 83.38 118 SER A CA 1
ATOM 926 C C . SER A 1 118 ? 6.983 6.957 10.547 1.00 83.38 118 SER A C 1
ATOM 928 O O . SER A 1 118 ? 6.202 6.423 9.762 1.00 83.38 118 SER A O 1
ATOM 930 N N . SER A 1 119 ? 8.264 6.601 10.628 1.00 74.38 119 SER A N 1
ATOM 931 C CA . SER A 1 119 ? 8.819 5.450 9.913 1.00 74.38 119 SER A CA 1
ATOM 932 C C . SER A 1 119 ? 8.105 4.139 10.259 1.00 74.38 119 SER A C 1
ATOM 934 O O . SER A 1 119 ? 8.086 3.235 9.437 1.00 74.38 119 SER A O 1
ATOM 936 N N . LEU A 1 120 ? 7.456 4.049 11.428 1.00 73.44 120 LEU A N 1
ATOM 937 C CA . LEU A 1 120 ? 6.693 2.870 11.858 1.00 73.44 120 LEU A CA 1
ATOM 938 C C . LEU A 1 120 ? 5.555 2.480 10.904 1.00 73.44 120 LEU A C 1
ATOM 940 O O . LEU A 1 120 ? 5.192 1.307 10.856 1.00 73.44 120 LEU A O 1
ATOM 944 N N . GLY A 1 121 ? 4.962 3.441 10.190 1.00 67.00 121 GLY A N 1
ATOM 945 C CA . GLY A 1 121 ? 3.873 3.166 9.250 1.00 67.00 121 GLY A CA 1
ATOM 946 C C . GLY A 1 121 ? 4.316 3.024 7.798 1.00 67.00 121 GLY A C 1
ATOM 947 O O . GLY A 1 121 ? 3.479 2.704 6.957 1.00 67.00 121 GLY A O 1
ATOM 948 N N . PHE A 1 122 ? 5.598 3.236 7.484 1.00 69.19 122 PHE A N 1
ATOM 949 C CA . PHE A 1 122 ? 6.104 3.088 6.124 1.00 69.19 122 PHE A CA 1
ATOM 950 C C . PHE A 1 122 ? 6.582 1.641 5.907 1.00 69.19 122 PHE A C 1
ATOM 952 O O . PHE A 1 122 ? 7.630 1.259 6.424 1.00 69.19 122 PHE A O 1
ATOM 959 N N . PRO A 1 123 ? 5.860 0.808 5.132 1.00 61.69 123 PRO A N 1
ATOM 960 C CA . PRO A 1 123 ? 6.178 -0.617 4.998 1.00 61.69 123 PRO A CA 1
ATOM 961 C C . PRO A 1 123 ? 7.513 -0.872 4.282 1.00 61.69 123 PRO A C 1
ATOM 963 O O . PRO A 1 123 ? 8.071 -1.961 4.389 1.00 61.69 123 PRO A O 1
ATOM 966 N N . TYR A 1 124 ? 8.034 0.136 3.577 1.00 60.16 124 TYR A N 1
ATOM 967 C CA . TYR A 1 124 ? 9.310 0.089 2.867 1.00 60.16 124 TYR A CA 1
ATOM 968 C C . TYR A 1 124 ? 10.421 0.853 3.592 1.00 60.16 124 TYR A C 1
ATOM 970 O O . TYR A 1 124 ? 11.434 1.169 2.968 1.00 60.16 124 TYR A O 1
ATOM 978 N N . SER A 1 125 ? 10.267 1.173 4.888 1.00 60.09 125 SER A N 1
ATOM 979 C CA . SER A 1 125 ? 11.364 1.725 5.693 1.00 60.09 125 SER A CA 1
ATOM 980 C C . SER A 1 125 ? 12.377 0.611 5.954 1.00 60.09 125 SER A C 1
ATOM 982 O O . SER A 1 125 ? 12.448 0.032 7.038 1.00 60.09 125 SER A O 1
ATOM 984 N N . GLY A 1 126 ? 13.101 0.231 4.905 1.00 60.31 126 GLY A N 1
ATOM 985 C CA . GLY A 1 126 ? 14.173 -0.739 4.975 1.00 60.31 126 GLY A CA 1
ATOM 986 C C . GLY A 1 126 ? 15.275 -0.233 5.896 1.00 60.31 126 GLY A C 1
ATOM 987 O O . GLY A 1 126 ? 15.440 0.969 6.116 1.00 60.31 126 GLY A O 1
ATOM 988 N N . ASN A 1 127 ? 16.046 -1.168 6.437 1.00 67.12 127 ASN A N 1
ATOM 989 C CA . ASN A 1 127 ? 17.276 -0.838 7.134 1.00 67.12 127 ASN A CA 1
ATOM 990 C C . ASN A 1 127 ? 18.170 -0.022 6.182 1.00 67.12 127 ASN A C 1
ATOM 992 O O . ASN A 1 127 ? 18.426 -0.468 5.070 1.00 67.12 127 ASN A O 1
ATOM 996 N N . LEU A 1 128 ? 18.669 1.146 6.596 1.00 69.06 128 LEU A N 1
ATOM 997 C CA . LEU A 1 128 ? 19.616 1.928 5.782 1.00 69.06 128 LEU A CA 1
ATOM 998 C C . LEU A 1 128 ? 20.871 1.113 5.430 1.00 69.06 128 LEU A C 1
ATOM 1000 O O . LEU A 1 128 ? 21.446 1.292 4.363 1.00 69.06 128 LEU A O 1
ATOM 1004 N N . SER A 1 129 ? 21.252 0.170 6.294 1.00 74.75 129 SER A N 1
ATOM 1005 C CA . SER A 1 129 ? 22.352 -0.768 6.058 1.00 74.75 129 SER A CA 1
ATOM 1006 C C . SER A 1 129 ? 21.984 -1.928 5.119 1.00 74.75 129 SER A C 1
ATOM 1008 O O . SER A 1 129 ? 22.863 -2.678 4.707 1.00 74.75 129 SER A O 1
ATOM 1010 N N . SER A 1 130 ? 20.697 -2.120 4.810 1.00 68.94 130 SER A N 1
ATOM 1011 C CA . SER A 1 130 ? 20.177 -3.161 3.911 1.00 68.94 130 SER A CA 1
ATOM 1012 C C . SER A 1 130 ? 18.844 -2.703 3.286 1.00 68.94 130 SER A C 1
ATOM 1014 O O . SER A 1 130 ? 17.768 -3.158 3.694 1.00 68.94 130 SER A O 1
ATOM 1016 N N . PRO A 1 131 ? 18.885 -1.731 2.354 1.00 69.62 131 PRO A N 1
ATOM 1017 C CA . PRO A 1 131 ? 17.692 -1.244 1.679 1.00 69.62 131 PRO A CA 1
ATOM 1018 C C . PRO A 1 131 ? 17.064 -2.362 0.842 1.00 69.62 131 PRO A C 1
ATOM 1020 O O . PRO A 1 131 ? 17.750 -3.244 0.327 1.00 69.62 131 PRO A O 1
ATOM 1023 N N . SER A 1 132 ? 15.739 -2.324 0.707 1.00 69.56 132 SER A N 1
ATOM 1024 C CA . SER A 1 132 ? 15.028 -3.258 -0.167 1.00 69.56 132 SER A CA 1
ATOM 1025 C C . SER A 1 132 ? 15.401 -2.992 -1.625 1.00 69.56 132 SER A C 1
ATOM 1027 O O . SER A 1 132 ? 15.353 -1.848 -2.079 1.00 69.56 132 SER A O 1
ATOM 1029 N N . ALA A 1 133 ? 15.782 -4.047 -2.344 1.00 72.81 133 ALA A N 1
ATOM 1030 C CA . ALA A 1 133 ? 16.154 -3.947 -3.748 1.00 72.81 133 ALA A CA 1
ATOM 1031 C C . ALA A 1 133 ? 14.950 -3.516 -4.597 1.00 72.81 133 ALA A C 1
ATOM 1033 O O . ALA A 1 133 ? 13.855 -4.073 -4.476 1.00 72.81 133 ALA A O 1
ATOM 1034 N N . GLN A 1 134 ? 15.176 -2.531 -5.462 1.00 75.19 134 GLN A N 1
ATOM 1035 C CA . GLN A 1 134 ? 14.222 -2.110 -6.477 1.00 75.19 134 GLN A CA 1
ATOM 1036 C C . GLN A 1 134 ? 14.496 -2.874 -7.776 1.00 75.19 134 GLN A C 1
ATOM 1038 O O . GLN A 1 134 ? 15.651 -3.145 -8.107 1.00 75.19 134 GLN A O 1
ATOM 1043 N N . ARG A 1 135 ? 13.450 -3.267 -8.510 1.00 78.56 135 ARG A N 1
ATOM 1044 C CA . ARG A 1 135 ? 13.612 -4.076 -9.727 1.00 78.56 135 ARG A CA 1
ATOM 1045 C C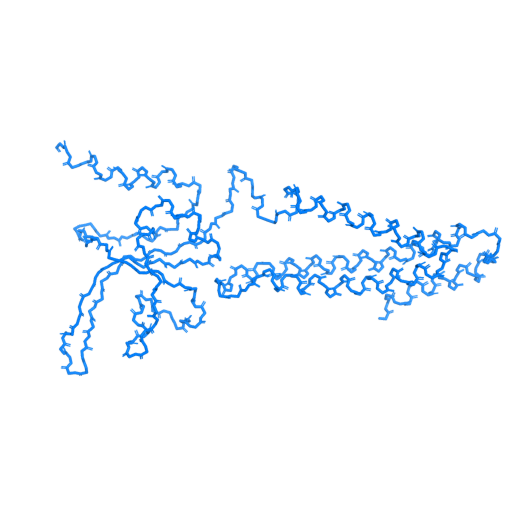 . ARG A 1 135 ? 13.624 -3.199 -10.970 1.00 78.56 135 ARG A C 1
ATOM 1047 O O . ARG A 1 135 ? 12.601 -2.658 -11.394 1.00 78.56 135 ARG A O 1
ATOM 1054 N N . HIS A 1 136 ? 14.798 -3.143 -11.580 1.00 79.62 136 HIS A N 1
ATOM 1055 C CA . HIS A 1 136 ? 15.059 -2.456 -12.834 1.00 79.62 136 HIS A CA 1
ATOM 1056 C C . HIS A 1 136 ? 15.515 -3.474 -13.866 1.00 79.62 136 HIS A C 1
ATOM 1058 O O . HIS A 1 136 ? 16.343 -4.335 -13.569 1.00 79.62 136 HIS A O 1
ATOM 1064 N N . VAL A 1 137 ? 15.001 -3.357 -15.082 1.00 81.25 137 VAL A N 1
ATOM 1065 C CA . VAL A 1 137 ? 15.498 -4.128 -16.215 1.00 81.25 137 VAL A CA 1
ATOM 1066 C C . VAL A 1 137 ? 15.929 -3.150 -17.296 1.00 81.25 137 VAL A C 1
ATOM 1068 O O . VAL A 1 137 ? 15.148 -2.309 -17.738 1.00 81.25 137 VAL A O 1
ATOM 1071 N N . LEU A 1 138 ? 17.199 -3.245 -17.674 1.00 84.44 138 LEU A N 1
ATOM 1072 C CA . LEU A 1 138 ? 17.840 -2.427 -18.693 1.00 84.44 138 LEU A CA 1
ATOM 1073 C C . LEU A 1 138 ? 18.300 -3.355 -19.814 1.00 84.44 138 LEU A C 1
ATOM 1075 O O . LEU A 1 138 ? 19.051 -4.297 -19.571 1.00 84.44 138 LEU A O 1
ATOM 1079 N N . HIS A 1 139 ? 17.842 -3.092 -21.032 1.00 84.38 139 HIS A N 1
ATOM 1080 C CA . HIS A 1 139 ? 18.216 -3.849 -22.218 1.00 84.38 139 HIS A CA 1
ATOM 1081 C C . HIS A 1 139 ? 18.826 -2.917 -23.247 1.00 84.38 139 HIS A C 1
ATOM 1083 O O . HIS A 1 139 ? 18.129 -2.079 -23.813 1.00 84.38 139 HIS A O 1
ATOM 1089 N N . ASN A 1 140 ? 20.113 -3.098 -23.527 1.00 86.62 140 ASN A N 1
ATOM 1090 C CA . ASN A 1 140 ? 20.674 -2.601 -24.773 1.00 86.62 140 ASN A CA 1
ATOM 1091 C C . ASN A 1 140 ? 20.158 -3.499 -25.904 1.00 86.62 140 ASN A C 1
ATOM 1093 O O . ASN A 1 140 ? 20.229 -4.727 -25.804 1.00 86.62 140 ASN A O 1
ATOM 1097 N N . PHE A 1 141 ? 19.586 -2.901 -26.940 1.00 83.56 141 PHE A N 1
ATOM 1098 C CA . PHE A 1 141 ? 18.992 -3.630 -28.046 1.00 83.56 141 PHE A CA 1
ATOM 1099 C C . PHE A 1 141 ? 19.486 -3.099 -29.387 1.00 83.56 141 PHE A C 1
ATOM 1101 O O . PHE A 1 141 ? 19.797 -1.920 -29.546 1.00 83.56 141 PHE A O 1
ATOM 1108 N N . LYS A 1 142 ? 19.469 -3.987 -30.380 1.00 86.38 142 LYS A N 1
ATOM 1109 C CA . LYS A 1 142 ? 19.498 -3.652 -31.801 1.00 86.38 142 LYS A CA 1
ATOM 1110 C C . LYS A 1 142 ? 18.314 -4.354 -32.455 1.00 86.38 142 LYS A C 1
ATOM 1112 O O . LYS A 1 142 ? 18.197 -5.572 -32.309 1.00 86.38 142 LYS A O 1
ATOM 1117 N N . ARG A 1 143 ? 17.443 -3.622 -33.148 1.00 84.06 143 ARG A N 1
ATOM 1118 C CA . ARG A 1 143 ? 16.287 -4.202 -33.845 1.00 84.06 143 ARG A CA 1
ATOM 1119 C C . ARG A 1 143 ? 16.370 -3.889 -35.326 1.00 84.06 143 ARG A C 1
ATOM 1121 O O . ARG A 1 143 ? 16.670 -2.768 -35.717 1.00 84.06 143 ARG A O 1
ATOM 1128 N N . ASP A 1 144 ? 16.061 -4.896 -36.129 1.00 87.69 144 ASP A N 1
ATOM 1129 C CA . ASP A 1 144 ? 15.979 -4.805 -37.580 1.00 87.69 144 ASP A CA 1
ATOM 1130 C C . ASP A 1 144 ? 14.536 -5.161 -37.976 1.00 87.69 144 ASP A C 1
ATOM 1132 O O . ASP A 1 144 ? 14.064 -6.273 -37.732 1.00 87.69 144 ASP A O 1
ATOM 1136 N N . PHE A 1 145 ? 13.810 -4.200 -38.540 1.00 86.62 145 PHE A N 1
ATOM 1137 C CA . PHE A 1 145 ? 12.411 -4.339 -38.934 1.00 86.62 145 PHE A CA 1
ATOM 1138 C C . PHE A 1 145 ? 12.323 -4.664 -40.419 1.00 86.62 145 PHE A C 1
ATOM 1140 O O . PHE A 1 145 ? 12.753 -3.878 -41.266 1.00 86.62 145 PHE A O 1
ATOM 1147 N N . TYR A 1 146 ? 11.736 -5.813 -40.740 1.00 87.44 146 TYR A N 1
ATOM 1148 C CA . TYR A 1 146 ? 11.602 -6.298 -42.110 1.00 87.44 146 TYR A CA 1
ATOM 1149 C C . TYR A 1 146 ? 10.162 -6.159 -42.610 1.00 87.44 146 TYR A C 1
ATOM 1151 O O . TYR A 1 1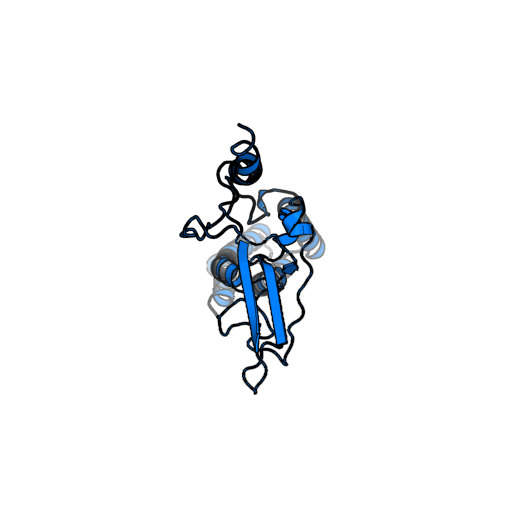46 ? 9.207 -6.413 -41.877 1.00 87.44 146 TYR A O 1
ATOM 1159 N N . SER A 1 147 ? 10.007 -5.780 -43.877 1.00 85.19 147 SER A N 1
ATOM 1160 C CA . SER A 1 147 ? 8.731 -5.839 -44.593 1.00 85.19 147 SER A CA 1
ATOM 1161 C C . SER A 1 147 ? 8.293 -7.289 -44.817 1.00 85.19 147 SER A C 1
ATOM 1163 O O . SER A 1 147 ? 9.112 -8.209 -44.767 1.00 85.19 147 SER A O 1
ATOM 1165 N N . HIS A 1 148 ? 7.022 -7.499 -45.170 1.00 84.62 148 HIS A N 1
ATOM 1166 C CA . HIS A 1 148 ? 6.521 -8.806 -45.617 1.00 84.62 148 HIS A CA 1
ATOM 1167 C C . HIS A 1 148 ? 7.298 -9.369 -46.819 1.00 84.62 148 HIS A C 1
ATOM 1169 O O . HIS A 1 148 ? 7.429 -10.583 -46.943 1.00 84.62 148 HIS A O 1
ATOM 1175 N N . ASP A 1 149 ? 7.895 -8.501 -47.641 1.00 89.12 149 ASP A N 1
ATOM 1176 C CA . ASP A 1 149 ? 8.749 -8.893 -48.772 1.00 89.12 149 ASP A CA 1
ATOM 1177 C C . ASP A 1 149 ? 10.183 -9.294 -48.359 1.00 89.12 149 ASP A C 1
ATOM 1179 O O . ASP A 1 149 ? 11.044 -9.501 -49.214 1.00 89.12 149 ASP A O 1
ATOM 1183 N N . GLY A 1 150 ? 10.492 -9.330 -47.057 1.00 84.25 150 GLY A N 1
ATOM 1184 C CA . GLY A 1 150 ? 11.823 -9.654 -46.529 1.00 84.25 150 GLY A CA 1
ATOM 1185 C C . GLY A 1 150 ? 12.865 -8.539 -46.681 1.00 84.25 150 GLY A C 1
ATOM 1186 O O . GLY A 1 150 ? 14.043 -8.747 -46.394 1.00 84.25 150 GLY A O 1
ATOM 1187 N N . LYS A 1 151 ? 12.460 -7.343 -47.124 1.00 89.56 151 LYS A N 1
ATOM 1188 C CA . LYS A 1 151 ? 13.337 -6.164 -47.212 1.00 89.56 151 LYS A CA 1
ATOM 1189 C C . LYS A 1 151 ? 13.451 -5.465 -45.860 1.00 89.56 151 LYS A C 1
ATOM 1191 O O . LYS A 1 151 ? 12.450 -5.322 -45.166 1.00 89.56 151 LYS A O 1
ATOM 1196 N N . LEU A 1 152 ? 14.652 -5.005 -45.513 1.00 87.44 152 LEU A N 1
ATOM 1197 C CA . LEU A 1 152 ? 14.880 -4.191 -44.319 1.00 87.44 152 LEU A CA 1
ATOM 1198 C C . LEU A 1 152 ? 14.229 -2.814 -44.505 1.00 87.44 152 LEU A C 1
ATOM 1200 O O . LEU A 1 152 ? 14.596 -2.080 -45.420 1.00 87.44 152 LEU A O 1
ATOM 1204 N N . ASN A 1 153 ? 13.285 -2.479 -43.632 1.00 84.25 153 ASN A N 1
ATOM 1205 C CA . ASN A 1 153 ? 12.612 -1.184 -43.614 1.00 84.25 153 ASN A CA 1
ATOM 1206 C C . ASN A 1 153 ? 13.346 -0.196 -42.705 1.00 84.25 153 ASN A C 1
ATOM 1208 O O . ASN A 1 153 ? 13.589 0.942 -43.094 1.00 84.25 153 ASN A O 1
ATOM 1212 N N . TYR A 1 154 ? 13.690 -0.633 -41.493 1.00 85.25 154 TYR A N 1
ATOM 1213 C CA . TYR A 1 154 ? 14.254 0.225 -40.456 1.00 85.25 154 TYR A CA 1
ATOM 1214 C C . TYR A 1 154 ? 15.168 -0.585 -39.536 1.00 85.25 154 TYR A C 1
ATOM 1216 O O . TYR A 1 154 ? 14.908 -1.758 -39.285 1.00 85.25 154 TYR A O 1
ATOM 1224 N N . SER A 1 155 ? 16.243 0.030 -39.054 1.00 86.12 155 SER A N 1
ATOM 1225 C CA . SER A 1 155 ? 17.173 -0.571 -38.098 1.00 86.12 155 SER A CA 1
ATOM 1226 C C . SER A 1 155 ? 17.498 0.464 -37.037 1.00 86.12 155 SER A C 1
ATOM 1228 O O . SER A 1 155 ? 17.862 1.594 -37.372 1.00 86.12 155 SER A O 1
ATOM 1230 N N . ASP A 1 156 ? 17.358 0.085 -35.774 1.00 87.56 156 ASP A N 1
ATOM 1231 C CA . ASP A 1 156 ? 17.696 0.940 -34.650 1.00 87.56 156 ASP A CA 1
ATOM 1232 C C . ASP A 1 156 ? 18.494 0.213 -33.577 1.00 87.56 156 ASP A C 1
ATOM 1234 O O . ASP A 1 156 ? 18.606 -1.014 -33.534 1.00 87.56 156 ASP A O 1
ATOM 1238 N N . HIS A 1 157 ? 19.116 1.023 -32.733 1.00 88.06 157 HIS A N 1
ATOM 1239 C CA . HIS A 1 157 ? 19.821 0.583 -31.549 1.00 88.06 157 HIS A CA 1
ATOM 1240 C C . HIS A 1 157 ? 19.541 1.574 -30.430 1.00 88.06 157 HIS A C 1
ATOM 1242 O O . HIS A 1 157 ? 19.336 2.767 -30.675 1.00 88.06 157 HIS A O 1
ATOM 1248 N N . GLY A 1 158 ? 19.491 1.077 -29.205 1.00 88.06 158 GLY A N 1
ATOM 1249 C CA . GLY A 1 158 ? 19.143 1.916 -28.079 1.00 88.06 158 GLY A CA 1
ATOM 1250 C C . GLY A 1 158 ? 19.095 1.166 -26.768 1.00 88.06 158 GLY A C 1
ATOM 1251 O O . GLY A 1 158 ? 19.424 -0.017 -26.675 1.00 88.06 158 GLY A O 1
ATOM 1252 N N . LEU A 1 159 ? 18.655 1.890 -25.748 1.00 87.69 159 LEU A N 1
ATOM 1253 C CA . LEU A 1 159 ? 18.425 1.366 -24.415 1.00 87.69 159 LEU A CA 1
ATOM 1254 C C . LEU A 1 159 ? 16.923 1.314 -24.154 1.00 87.69 159 LEU A C 1
ATOM 1256 O O . LEU A 1 159 ? 16.219 2.312 -24.308 1.00 87.69 159 LEU A O 1
ATOM 1260 N N . ALA A 1 160 ? 16.442 0.151 -23.730 1.00 87.44 160 ALA A N 1
ATOM 1261 C CA . ALA A 1 160 ? 15.109 -0.026 -23.182 1.00 87.44 160 ALA A CA 1
ATOM 1262 C C . ALA A 1 160 ? 15.196 -0.160 -21.661 1.00 87.44 160 ALA A C 1
ATOM 1264 O O . ALA A 1 160 ? 15.909 -1.018 -21.140 1.00 87.44 160 ALA A O 1
ATOM 1265 N N . TYR A 1 161 ? 14.439 0.670 -20.953 1.00 86.88 161 TYR A N 1
ATOM 1266 C CA . TYR A 1 161 ? 14.270 0.619 -19.509 1.00 86.88 161 TYR A CA 1
ATOM 1267 C C . TYR A 1 161 ? 12.852 0.185 -19.150 1.00 86.88 161 TYR A C 1
ATOM 1269 O O . TYR A 1 161 ? 11.864 0.794 -19.566 1.00 86.88 161 TYR A O 1
ATOM 1277 N N . LEU A 1 162 ? 12.770 -0.877 -18.353 1.00 85.00 162 LEU A N 1
ATOM 1278 C CA . LEU A 1 162 ? 11.537 -1.452 -17.841 1.00 85.00 162 LEU A CA 1
ATOM 1279 C C . LEU A 1 162 ? 11.534 -1.323 -16.304 1.00 85.00 162 LEU A C 1
ATOM 1281 O O . LEU A 1 162 ? 12.200 -2.107 -15.614 1.00 85.00 162 LEU A O 1
ATOM 1285 N N . PRO A 1 163 ? 10.814 -0.334 -15.746 1.00 81.25 163 PRO A N 1
ATOM 1286 C CA . PRO A 1 163 ? 10.612 -0.206 -14.309 1.00 81.25 163 PRO A CA 1
ATOM 1287 C C . PRO A 1 163 ? 9.573 -1.215 -13.820 1.00 81.25 163 PRO A C 1
ATOM 1289 O O . PRO A 1 163 ? 8.392 -1.076 -14.116 1.00 81.25 163 PRO A O 1
ATOM 1292 N N . PHE A 1 164 ? 9.968 -2.198 -13.012 1.00 77.75 164 PHE A N 1
ATOM 1293 C CA . PHE A 1 164 ? 8.997 -3.139 -12.434 1.00 77.75 164 PHE A CA 1
ATOM 1294 C C . PHE A 1 164 ? 8.256 -2.575 -11.219 1.00 77.75 164 PHE A C 1
ATOM 1296 O O . PHE A 1 164 ? 7.211 -3.103 -10.842 1.00 77.75 164 PHE A O 1
ATOM 1303 N N . ASP A 1 165 ? 8.770 -1.493 -10.632 1.00 77.94 165 ASP A N 1
ATOM 1304 C CA . ASP A 1 165 ? 8.157 -0.812 -9.498 1.00 77.94 165 ASP A CA 1
ATOM 1305 C C . ASP A 1 165 ? 7.598 0.564 -9.917 1.00 77.94 165 ASP A C 1
ATOM 1307 O O . ASP A 1 165 ? 8.193 1.293 -10.712 1.00 77.94 165 ASP A O 1
ATOM 1311 N N . AR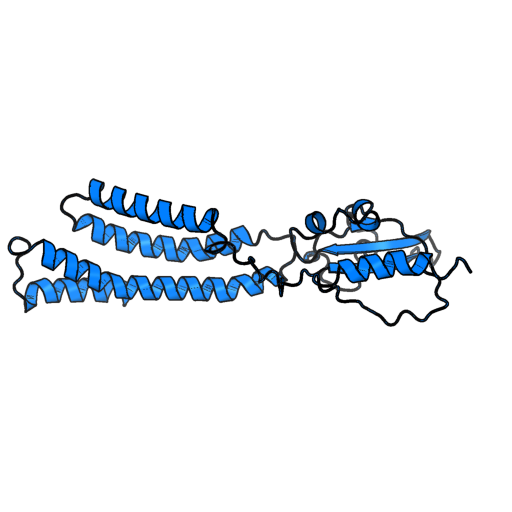G A 1 166 ? 6.445 0.954 -9.359 1.00 75.06 166 ARG A N 1
ATOM 1312 C CA . ARG A 1 166 ? 5.684 2.154 -9.772 1.00 75.06 166 ARG A CA 1
ATOM 1313 C C . ARG A 1 166 ? 6.474 3.468 -9.682 1.00 75.06 166 ARG A C 1
ATOM 1315 O O . ARG A 1 166 ? 6.384 4.291 -10.585 1.00 75.06 166 ARG A O 1
ATOM 1322 N N . ASN A 1 167 ? 7.271 3.645 -8.625 1.00 76.88 167 ASN A N 1
ATOM 1323 C CA . ASN A 1 167 ? 8.064 4.862 -8.374 1.00 76.88 167 ASN A CA 1
ATOM 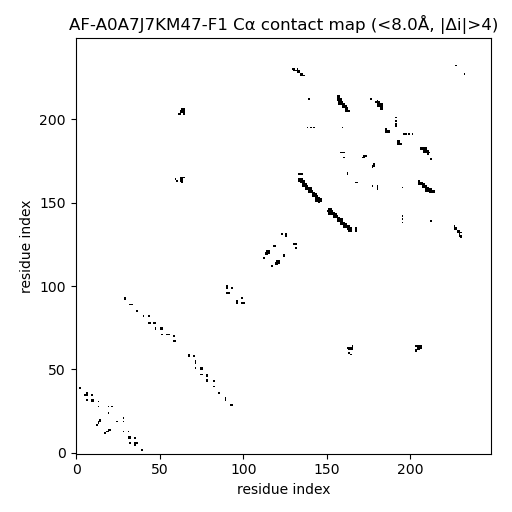1324 C C . ASN A 1 167 ? 9.524 4.728 -8.849 1.00 76.88 167 ASN A C 1
ATOM 1326 O O . ASN A 1 167 ? 10.418 5.437 -8.397 1.00 76.88 167 ASN A O 1
ATOM 1330 N N . SER A 1 168 ? 9.797 3.771 -9.735 1.00 77.81 168 SER A N 1
ATOM 1331 C CA . SER A 1 168 ? 11.159 3.384 -10.095 1.00 77.81 168 SER A CA 1
ATOM 1332 C C . SER A 1 168 ? 11.898 4.393 -10.949 1.00 77.81 168 SER A C 1
ATOM 1334 O O . SER A 1 168 ? 13.085 4.603 -10.728 1.00 77.81 168 SER A O 1
ATOM 1336 N N . LYS A 1 169 ? 11.226 5.061 -11.894 1.00 78.19 169 LYS A N 1
ATOM 1337 C CA . LYS A 1 169 ? 11.883 6.089 -12.715 1.00 78.19 169 LYS A CA 1
ATOM 1338 C C . LYS A 1 169 ? 12.314 7.295 -11.874 1.00 78.19 169 LYS A C 1
ATOM 1340 O O . LYS A 1 169 ? 13.468 7.688 -11.958 1.00 78.19 169 LYS A O 1
ATOM 1345 N N . SER A 1 170 ? 11.442 7.798 -10.997 1.00 80.12 170 SER A N 1
ATOM 1346 C CA . SER A 1 170 ? 11.732 8.969 -10.153 1.00 80.12 170 SER A CA 1
ATOM 1347 C C . SER A 1 170 ? 12.925 8.778 -9.215 1.00 80.12 170 SER A C 1
ATOM 1349 O O . SER A 1 170 ? 13.552 9.750 -8.816 1.00 80.12 170 SER A O 1
ATOM 1351 N N . HIS A 1 171 ? 13.251 7.538 -8.840 1.00 79.56 171 HIS A N 1
ATOM 1352 C CA . HIS A 1 171 ? 14.397 7.270 -7.970 1.00 79.56 171 HIS A CA 1
ATOM 1353 C C . HIS A 1 171 ? 15.740 7.315 -8.699 1.00 79.56 171 HIS A C 1
ATOM 1355 O O . HIS A 1 171 ? 16.755 7.517 -8.045 1.00 79.56 171 HIS A O 1
ATOM 1361 N N . ILE A 1 172 ? 15.756 7.112 -10.019 1.00 81.00 172 ILE A N 1
ATOM 1362 C CA . ILE A 1 172 ? 16.982 6.982 -10.824 1.00 81.00 172 ILE A CA 1
ATOM 1363 C C . ILE A 1 172 ? 17.068 8.018 -11.950 1.00 81.00 172 ILE A C 1
ATOM 1365 O O . ILE A 1 172 ? 17.950 7.939 -12.797 1.00 81.00 172 ILE A O 1
ATOM 1369 N N . GLU A 1 173 ? 16.163 8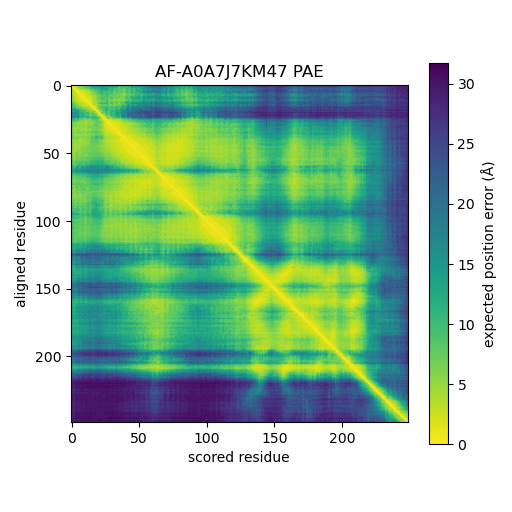.995 -11.957 1.00 81.19 173 GLU A N 1
ATOM 1370 C CA . GLU A 1 173 ? 16.098 10.071 -12.953 1.00 81.19 173 GLU A CA 1
ATOM 1371 C C . GLU A 1 173 ? 17.344 10.967 -12.937 1.00 81.19 173 GLU A C 1
ATOM 1373 O O . GLU A 1 173 ? 17.630 11.635 -13.917 1.00 81.19 173 GLU A O 1
ATOM 1378 N N . TYR A 1 174 ? 18.145 10.922 -11.869 1.00 82.88 174 TYR A N 1
ATOM 1379 C CA . TYR A 1 174 ? 19.440 11.602 -11.803 1.00 82.88 174 TYR A CA 1
ATOM 1380 C C . TYR A 1 174 ? 20.501 11.018 -12.758 1.00 82.88 174 TYR A C 1
ATOM 1382 O 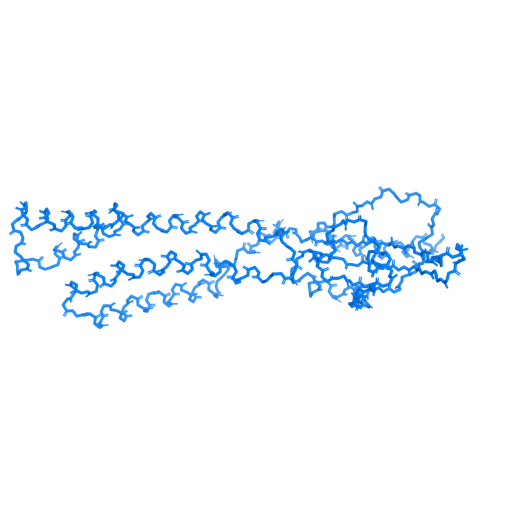O . TYR A 1 174 ? 21.569 11.610 -12.909 1.00 82.88 174 TYR A O 1
ATOM 1390 N N . ILE A 1 175 ? 20.258 9.838 -13.342 1.00 85.06 175 ILE A N 1
ATOM 1391 C CA . ILE A 1 175 ? 21.146 9.208 -14.322 1.00 85.06 175 ILE A CA 1
ATOM 1392 C C . ILE A 1 175 ? 20.792 9.772 -15.708 1.00 85.06 175 ILE A C 1
ATOM 1394 O O . ILE A 1 175 ? 19.685 9.505 -16.189 1.00 85.06 175 ILE A O 1
ATOM 1398 N N . PRO A 1 176 ? 21.699 10.513 -16.372 1.00 83.81 176 PRO A N 1
ATOM 1399 C CA . PRO A 1 176 ? 21.380 11.246 -17.599 1.00 83.81 176 PRO A CA 1
ATOM 1400 C C . PRO A 1 176 ? 20.937 10.324 -18.746 1.00 83.81 176 PRO A C 1
ATOM 1402 O O . PRO A 1 176 ? 20.055 10.681 -19.527 1.00 83.81 176 PRO A O 1
ATOM 1405 N N . GLU A 1 177 ? 21.473 9.103 -18.819 1.00 82.94 177 GLU A N 1
ATOM 1406 C CA . GLU A 1 177 ? 21.074 8.098 -19.808 1.00 82.94 177 GLU A CA 1
ATOM 1407 C C . GLU A 1 177 ? 19.626 7.627 -19.618 1.00 82.94 177 GLU A C 1
ATOM 1409 O O . GLU A 1 177 ? 18.985 7.240 -20.591 1.00 82.94 177 GLU A O 1
ATOM 1414 N N . ILE A 1 178 ? 19.103 7.651 -18.386 1.00 83.69 178 ILE A N 1
ATOM 1415 C CA . ILE A 1 178 ? 17.726 7.248 -18.059 1.00 83.69 178 ILE A CA 1
ATOM 1416 C C . ILE A 1 178 ? 16.762 8.429 -18.187 1.00 83.69 178 ILE A C 1
ATOM 1418 O O . ILE A 1 178 ? 15.622 8.250 -18.626 1.00 83.69 178 ILE A O 1
ATOM 1422 N N . GLU A 1 179 ? 17.218 9.631 -17.834 1.00 85.38 179 GLU A N 1
ATOM 1423 C CA . GLU A 1 179 ? 16.475 10.879 -18.020 1.00 85.38 179 GLU A CA 1
ATOM 1424 C C . GLU A 1 179 ? 16.110 11.088 -19.497 1.00 85.38 179 GLU A C 1
ATOM 1426 O O . GLU A 1 179 ? 14.963 11.403 -19.820 1.00 85.38 179 GLU A O 1
ATOM 1431 N N . ALA A 1 180 ? 17.053 10.804 -20.402 1.00 87.44 180 ALA A N 1
ATOM 1432 C CA . ALA A 1 180 ? 16.861 10.918 -21.846 1.00 87.44 180 ALA A CA 1
ATOM 1433 C C . ALA A 1 180 ? 15.842 9.917 -22.435 1.00 87.44 180 ALA A C 1
ATOM 1435 O O . ALA A 1 180 ? 15.410 10.088 -23.579 1.00 87.44 180 ALA A O 1
ATOM 1436 N N . LEU A 1 181 ? 15.441 8.876 -21.691 1.00 88.31 181 LEU A N 1
ATOM 1437 C CA . LEU A 1 181 ? 14.514 7.857 -22.189 1.00 88.31 181 LEU A CA 1
ATOM 1438 C C . LEU A 1 181 ? 13.069 8.362 -22.192 1.00 88.31 181 LEU A C 1
ATOM 1440 O O . LEU A 1 181 ? 12.521 8.818 -21.178 1.00 88.31 181 LEU A O 1
ATOM 1444 N N . GLN A 1 182 ? 12.407 8.173 -23.328 1.00 89.62 182 GLN A N 1
ATOM 1445 C CA . GLN A 1 182 ? 11.021 8.570 -23.540 1.00 89.62 182 GLN A CA 1
ATOM 1446 C C . GLN A 1 182 ? 10.087 7.377 -23.370 1.00 89.62 182 GLN A C 1
ATOM 1448 O O . GLN A 1 182 ? 10.476 6.241 -23.624 1.00 89.62 182 GLN A O 1
ATOM 1453 N N . ASN A 1 183 ? 8.852 7.627 -22.929 1.00 88.50 183 ASN A N 1
ATOM 1454 C CA . ASN A 1 183 ? 7.827 6.583 -22.918 1.00 88.50 183 ASN A CA 1
ATOM 1455 C C . ASN A 1 183 ? 7.625 6.076 -24.347 1.00 88.50 183 ASN A C 1
ATOM 1457 O O . ASN A 1 183 ? 7.354 6.871 -25.244 1.00 88.50 183 ASN A O 1
ATOM 1461 N N . TYR A 1 184 ? 7.752 4.769 -24.540 1.00 88.12 184 TYR A N 1
ATOM 1462 C CA . TYR A 1 184 ? 7.508 4.139 -25.824 1.00 88.12 184 TYR A CA 1
ATOM 1463 C C . TYR A 1 184 ? 6.040 3.728 -25.921 1.00 88.12 184 TYR A C 1
ATOM 1465 O O . TYR A 1 184 ? 5.550 2.953 -25.096 1.00 88.12 184 TYR A O 1
ATOM 1473 N N . GLU A 1 185 ? 5.340 4.262 -26.917 1.00 86.38 185 GLU A N 1
ATOM 1474 C CA . GLU A 1 185 ? 3.986 3.834 -27.257 1.00 86.38 185 GLU A CA 1
ATOM 1475 C C . GLU A 1 185 ? 4.056 2.597 -28.157 1.00 86.38 185 GLU A C 1
ATOM 1477 O O . GLU A 1 185 ? 4.864 2.532 -29.083 1.00 86.38 185 GLU A O 1
ATOM 1482 N N . LEU A 1 186 ? 3.230 1.598 -27.846 1.00 84.06 186 LEU A N 1
ATOM 1483 C CA . LEU A 1 186 ? 3.153 0.351 -28.603 1.00 84.06 186 LEU A CA 1
ATOM 1484 C C . LEU A 1 186 ? 2.663 0.629 -30.028 1.00 84.06 186 LEU A C 1
ATOM 1486 O O . LEU A 1 186 ? 1.621 1.256 -30.209 1.00 84.06 186 LEU A O 1
ATOM 1490 N N . ASP A 1 187 ? 3.384 0.115 -31.022 1.00 85.88 187 ASP A N 1
ATOM 1491 C CA . ASP A 1 187 ? 2.964 0.155 -32.422 1.00 85.88 187 ASP A CA 1
ATOM 1492 C C . ASP A 1 187 ? 2.354 -1.191 -32.830 1.00 85.88 187 ASP A C 1
ATOM 1494 O O . ASP A 1 187 ? 3.072 -2.164 -33.069 1.00 85.88 187 ASP A O 1
ATOM 1498 N N . ASP A 1 188 ? 1.024 -1.241 -32.932 1.00 83.81 188 ASP A N 1
ATOM 1499 C CA . ASP A 1 188 ? 0.257 -2.445 -33.284 1.00 83.81 188 ASP A CA 1
ATOM 1500 C C . ASP A 1 188 ? 0.628 -3.040 -34.655 1.00 83.81 188 ASP A C 1
ATOM 1502 O O . ASP A 1 188 ? 0.331 -4.206 -34.926 1.00 83.81 188 ASP A O 1
ATOM 1506 N N . SER A 1 189 ? 1.272 -2.262 -35.535 1.00 83.06 189 SER A N 1
ATOM 1507 C CA . SER A 1 189 ? 1.741 -2.752 -36.835 1.00 83.06 189 SER A CA 1
ATOM 1508 C C . SER A 1 189 ? 3.013 -3.601 -36.735 1.00 83.06 189 SER A C 1
ATOM 1510 O O . SER A 1 189 ? 3.320 -4.377 -37.646 1.00 83.06 189 SER A O 1
ATOM 1512 N N . LEU A 1 190 ? 3.746 -3.486 -35.625 1.00 81.88 190 LEU A N 1
ATOM 1513 C CA . LEU A 1 190 ? 5.005 -4.173 -35.384 1.00 81.88 190 LEU A CA 1
ATOM 1514 C C . LEU A 1 190 ? 4.797 -5.399 -34.492 1.00 81.88 190 LEU A C 1
ATOM 1516 O O . LEU A 1 190 ? 3.955 -5.435 -33.592 1.00 81.88 190 LEU A O 1
ATOM 1520 N N . ALA A 1 191 ? 5.624 -6.426 -34.700 1.00 79.31 191 ALA A N 1
ATOM 1521 C CA . ALA A 1 191 ? 5.632 -7.587 -33.818 1.00 79.31 191 ALA A CA 1
ATOM 1522 C C . ALA A 1 191 ? 5.903 -7.147 -32.367 1.00 79.31 191 ALA A C 1
ATOM 1524 O O . ALA A 1 191 ? 6.832 -6.380 -32.109 1.00 79.31 191 ALA A O 1
ATOM 1525 N N . TYR A 1 192 ? 5.084 -7.632 -31.428 1.00 78.56 192 TYR A N 1
ATOM 1526 C CA . TYR A 1 192 ? 5.155 -7.286 -29.999 1.00 78.56 192 TYR A CA 1
ATOM 1527 C C . TYR A 1 192 ? 5.077 -5.778 -29.705 1.00 78.56 192 TYR A C 1
ATOM 1529 O O . TYR A 1 192 ? 5.678 -5.293 -28.745 1.00 78.56 192 TYR A O 1
ATOM 1537 N N . GLY A 1 193 ? 4.361 -5.022 -30.541 1.00 82.31 193 GLY A N 1
ATOM 1538 C CA . GLY A 1 193 ? 4.247 -3.574 -30.385 1.00 82.31 193 GLY A CA 1
ATOM 1539 C C . GLY A 1 193 ? 5.557 -2.831 -30.646 1.00 82.31 193 GLY A C 1
ATOM 1540 O O . GLY A 1 193 ? 5.688 -1.685 -30.238 1.00 82.31 193 GLY A O 1
ATOM 1541 N N . GLY A 1 194 ? 6.551 -3.507 -31.235 1.00 83.00 194 GLY A N 1
ATOM 1542 C CA . GLY A 1 194 ? 7.899 -3.005 -31.466 1.00 83.00 194 GLY A CA 1
ATOM 1543 C C . GLY A 1 194 ? 8.856 -3.160 -30.283 1.00 83.00 194 GLY A C 1
ATOM 1544 O O . GLY A 1 194 ? 10.044 -2.926 -30.459 1.00 83.00 194 GLY A O 1
ATOM 1545 N N . ILE A 1 195 ? 8.423 -3.592 -29.096 1.00 82.44 195 ILE A N 1
ATOM 1546 C CA . ILE A 1 195 ? 9.281 -3.658 -27.897 1.00 82.44 195 ILE A CA 1
ATOM 1547 C C . ILE A 1 195 ? 10.382 -4.733 -28.054 1.00 82.44 195 ILE A C 1
ATOM 1549 O O . ILE A 1 195 ? 10.094 -5.835 -28.520 1.00 82.44 195 ILE A O 1
ATOM 1553 N N . PRO A 1 196 ? 11.636 -4.482 -27.613 1.00 77.38 196 PRO A N 1
ATOM 1554 C CA . PRO A 1 196 ? 12.738 -5.455 -27.646 1.00 77.38 196 PRO A CA 1
ATOM 1555 C C . PRO A 1 196 ? 12.611 -6.530 -26.544 1.00 77.38 196 PRO A C 1
ATOM 1557 O O . PRO A 1 196 ? 13.579 -6.850 -25.856 1.00 77.38 196 PRO A O 1
ATOM 1560 N N . TYR A 1 197 ? 11.407 -7.057 -26.313 1.00 70.56 197 TYR A N 1
ATOM 1561 C CA . TYR A 1 197 ? 11.120 -7.991 -25.226 1.00 70.56 197 TYR A CA 1
ATOM 1562 C C . TYR A 1 197 ? 10.236 -9.135 -25.728 1.00 70.56 197 TYR A C 1
ATOM 1564 O O . TYR A 1 197 ? 9.152 -8.913 -26.254 1.00 70.56 197 TYR A O 1
ATOM 1572 N N . PHE A 1 198 ? 10.696 -10.377 -25.556 1.00 59.41 198 PHE A N 1
ATOM 1573 C CA . PHE A 1 198 ? 10.085 -11.572 -26.163 1.00 59.41 198 PHE A CA 1
ATOM 1574 C C . PHE A 1 198 ? 8.926 -12.185 -25.355 1.00 59.41 198 PHE A C 1
ATOM 1576 O O . PHE A 1 198 ? 8.394 -13.232 -25.724 1.00 59.41 198 PHE A O 1
ATOM 1583 N N . PHE A 1 199 ? 8.541 -11.584 -24.228 1.00 64.69 199 PHE A N 1
ATOM 1584 C CA . PHE A 1 199 ? 7.553 -12.179 -23.327 1.00 64.69 199 PHE A CA 1
ATOM 1585 C C . PHE A 1 199 ? 6.113 -11.863 -23.774 1.00 64.69 199 PHE A C 1
ATOM 1587 O O . PHE A 1 199 ? 5.788 -10.693 -23.984 1.00 64.69 199 PHE A O 1
ATOM 1594 N N . PRO A 1 200 ? 5.201 -12.854 -23.841 1.00 58.62 200 PRO A N 1
ATOM 1595 C CA . PRO A 1 200 ? 3.805 -12.672 -24.261 1.00 58.62 200 PRO A CA 1
ATOM 1596 C C . PRO A 1 200 ? 2.921 -12.036 -23.168 1.00 58.62 200 PRO A C 1
ATOM 1598 O O . PRO A 1 200 ? 1.774 -12.425 -22.972 1.00 58.62 200 PRO A O 1
ATOM 1601 N N . LEU A 1 201 ? 3.460 -11.067 -22.427 1.00 63.69 201 LEU A N 1
ATOM 1602 C CA . LEU A 1 201 ? 2.778 -10.343 -21.353 1.00 63.69 201 LEU A CA 1
ATOM 1603 C C . LEU A 1 201 ? 2.816 -8.831 -21.592 1.00 63.69 201 LEU A C 1
ATOM 1605 O O . LEU A 1 201 ? 2.818 -8.068 -20.636 1.00 63.69 201 LEU A O 1
ATOM 1609 N N . VAL A 1 202 ? 2.837 -8.389 -22.856 1.00 65.81 202 VAL A N 1
ATOM 1610 C CA . VAL A 1 202 ? 2.904 -6.962 -23.234 1.00 65.81 202 VAL A CA 1
ATOM 1611 C C . VAL A 1 202 ? 1.790 -6.137 -22.573 1.00 65.81 202 VAL A C 1
ATOM 1613 O O . VAL A 1 202 ? 2.026 -5.006 -22.173 1.00 65.81 202 VAL A O 1
ATOM 1616 N N . SER A 1 203 ? 0.611 -6.728 -22.352 1.00 62.12 203 SER A N 1
ATOM 1617 C CA . SER A 1 203 ? -0.517 -6.103 -21.644 1.00 62.12 203 SER A CA 1
ATOM 1618 C C . SER A 1 203 ? -0.335 -5.952 -20.127 1.00 62.12 203 SER A C 1
ATOM 1620 O O . SER A 1 203 ? -1.095 -5.224 -19.495 1.00 62.12 203 SER A O 1
ATOM 1622 N N . ILE A 1 204 ? 0.631 -6.658 -19.536 1.00 64.19 204 ILE A N 1
ATOM 1623 C CA . ILE A 1 204 ? 0.976 -6.614 -18.103 1.00 64.19 204 ILE A CA 1
ATOM 1624 C C . ILE A 1 204 ? 2.347 -5.949 -17.905 1.00 64.19 204 ILE A C 1
ATOM 1626 O O . ILE A 1 204 ? 2.772 -5.710 -16.774 1.00 64.19 204 ILE A O 1
ATOM 1630 N N . LEU A 1 205 ? 3.066 -5.649 -18.994 1.00 69.50 205 LEU A N 1
ATOM 1631 C CA . LEU A 1 205 ? 4.337 -4.959 -18.890 1.00 69.50 205 LEU A CA 1
ATOM 1632 C C . LEU A 1 205 ? 4.103 -3.546 -18.341 1.00 69.50 205 LEU A C 1
ATOM 1634 O O . LEU A 1 205 ? 3.158 -2.868 -18.749 1.00 69.50 205 LEU A O 1
ATOM 1638 N N . PRO A 1 206 ? 4.969 -3.096 -17.421 1.00 68.12 206 PRO A N 1
ATOM 1639 C CA . PRO A 1 206 ? 4.987 -1.701 -17.026 1.00 68.12 206 PRO A CA 1
ATOM 1640 C C . PRO A 1 206 ? 5.308 -0.821 -18.239 1.00 68.12 206 PRO A C 1
ATOM 1642 O O . PRO A 1 206 ? 5.886 -1.292 -19.224 1.00 68.12 206 PRO A O 1
ATOM 1645 N N . LYS A 1 207 ? 5.012 0.478 -18.139 1.00 80.88 207 LYS A N 1
ATOM 1646 C CA . LYS A 1 207 ? 5.479 1.479 -19.113 1.00 80.88 207 LYS A CA 1
ATOM 1647 C C . LYS A 1 207 ? 6.953 1.274 -19.462 1.00 80.88 207 LYS A C 1
ATOM 1649 O O . LYS A 1 207 ? 7.810 1.324 -18.580 1.00 80.88 207 LYS A O 1
ATOM 1654 N N . VAL A 1 208 ? 7.234 1.083 -20.746 1.00 85.25 208 VAL A N 1
ATOM 1655 C CA . VAL A 1 208 ? 8.593 0.913 -21.263 1.00 85.25 208 VAL A CA 1
ATOM 1656 C C . VAL A 1 208 ? 9.131 2.263 -21.706 1.00 85.25 208 VAL A C 1
ATOM 1658 O O . VAL A 1 208 ? 8.435 3.029 -22.371 1.00 85.25 208 VAL A O 1
ATOM 1661 N N . TYR A 1 209 ? 10.379 2.544 -21.351 1.00 88.12 209 TYR A N 1
ATOM 1662 C CA . TYR A 1 209 ? 11.076 3.744 -21.785 1.00 88.12 209 TYR A CA 1
ATOM 1663 C C . TYR A 1 209 ? 12.170 3.363 -22.769 1.00 88.12 209 TYR A C 1
ATOM 1665 O O . TYR A 1 209 ? 12.960 2.466 -22.485 1.00 88.12 209 TYR A O 1
ATOM 1673 N N . ILE A 1 210 ? 12.215 4.025 -23.918 1.00 90.06 210 ILE A N 1
ATOM 1674 C CA . ILE A 1 210 ? 13.197 3.768 -24.967 1.00 90.06 210 ILE A CA 1
ATOM 1675 C C . ILE A 1 210 ? 13.873 5.080 -25.350 1.00 90.06 210 ILE A C 1
ATOM 1677 O O . ILE A 1 210 ? 13.238 6.133 -25.416 1.00 90.06 210 ILE A O 1
ATOM 1681 N N . GLY A 1 211 ? 15.173 5.010 -25.605 1.00 89.06 211 GLY A N 1
ATOM 1682 C CA . GLY A 1 211 ? 15.940 6.121 -26.141 1.00 89.06 211 GLY A CA 1
ATOM 1683 C C . GLY A 1 211 ? 17.176 5.642 -26.897 1.00 89.06 211 GLY A C 1
ATOM 1684 O O . GLY A 1 211 ? 17.569 4.475 -26.774 1.00 89.06 211 GLY A O 1
ATOM 1685 N N . PRO A 1 212 ? 17.773 6.527 -27.708 1.00 84.88 212 PRO A N 1
ATOM 1686 C CA . PRO A 1 212 ? 19.002 6.224 -28.420 1.00 84.88 212 PRO A CA 1
ATOM 1687 C C . PRO A 1 212 ? 20.152 6.032 -27.424 1.00 84.88 212 PRO A C 1
ATOM 1689 O O . PRO A 1 212 ? 20.261 6.753 -26.435 1.00 84.88 212 PRO A O 1
ATOM 1692 N N . MET A 1 213 ? 21.020 5.066 -27.698 1.00 82.19 213 MET A N 1
ATOM 1693 C CA . MET A 1 213 ? 22.243 4.800 -26.938 1.00 82.19 213 MET A CA 1
ATOM 1694 C C . MET A 1 213 ? 23.343 4.447 -27.933 1.00 82.19 213 MET A C 1
ATOM 1696 O O . MET A 1 213 ? 23.043 3.871 -28.972 1.00 82.19 213 MET A O 1
ATOM 1700 N N . GLU A 1 214 ? 24.596 4.779 -27.629 1.00 77.00 214 GLU A N 1
ATOM 1701 C CA . GLU A 1 214 ? 25.728 4.397 -28.471 1.00 77.00 214 GLU A CA 1
ATOM 1702 C C . GLU A 1 214 ? 25.826 2.869 -28.613 1.00 77.00 214 GLU A C 1
ATOM 1704 O O . GLU A 1 214 ? 25.560 2.105 -27.678 1.00 77.00 214 GLU A O 1
ATOM 1709 N N . LYS A 1 215 ? 26.165 2.407 -29.821 1.00 71.44 215 LYS A N 1
ATOM 1710 C CA . LYS A 1 215 ? 26.278 0.979 -30.113 1.00 71.44 215 LYS A CA 1
ATOM 1711 C C . LYS A 1 215 ? 27.404 0.376 -29.258 1.00 71.44 215 LYS A C 1
ATOM 1713 O O . LYS A 1 215 ? 28.525 0.869 -29.337 1.00 71.44 215 LYS A O 1
ATOM 1718 N N . PRO A 1 216 ? 27.146 -0.701 -28.494 1.00 63.91 216 PRO A N 1
ATOM 1719 C CA . PRO A 1 216 ? 28.189 -1.334 -27.700 1.00 63.91 216 PRO A CA 1
ATOM 1720 C C . PRO A 1 216 ? 29.242 -1.953 -28.626 1.00 63.91 216 PRO A C 1
ATOM 1722 O O . PRO A 1 216 ? 28.897 -2.561 -29.647 1.00 63.91 216 PRO A O 1
ATOM 1725 N N . ASP A 1 217 ? 30.517 -1.800 -28.275 1.00 60.94 217 ASP A N 1
ATOM 1726 C CA . ASP A 1 217 ? 31.628 -2.371 -29.031 1.00 60.94 217 ASP A CA 1
ATOM 1727 C C . ASP A 1 217 ? 31.730 -3.872 -28.695 1.00 60.94 217 ASP A C 1
ATOM 1729 O O . ASP A 1 217 ? 32.136 -4.271 -27.608 1.00 60.94 217 ASP A O 1
ATOM 1733 N N . ILE A 1 218 ? 31.253 -4.731 -29.601 1.00 57.56 218 ILE A N 1
ATOM 1734 C CA . ILE A 1 218 ? 30.967 -6.162 -29.343 1.00 57.56 218 ILE A CA 1
ATOM 1735 C C . ILE A 1 218 ? 32.243 -7.035 -29.405 1.00 57.56 218 ILE A C 1
ATOM 1737 O O . ILE A 1 218 ? 32.184 -8.217 -29.742 1.00 57.56 218 ILE A O 1
ATOM 1741 N N . SER A 1 219 ? 33.422 -6.467 -29.141 1.00 50.56 219 SER A N 1
ATOM 1742 C CA . SER A 1 219 ? 34.683 -7.224 -29.080 1.00 50.56 219 SER A CA 1
ATOM 1743 C C . SER A 1 219 ? 34.835 -8.001 -27.766 1.00 50.56 219 SER A C 1
ATOM 1745 O O . SER A 1 219 ? 35.541 -9.009 -27.736 1.00 50.56 219 SER A O 1
ATOM 1747 N N . GLU A 1 220 ? 34.107 -7.611 -26.717 1.00 49.12 220 GLU A N 1
ATOM 1748 C CA . GLU A 1 220 ? 33.961 -8.378 -25.482 1.00 49.12 220 GLU A CA 1
ATOM 1749 C C . GLU A 1 220 ? 32.580 -9.045 -25.434 1.00 49.12 220 GLU A C 1
ATOM 1751 O O . GLU A 1 220 ? 31.532 -8.404 -25.508 1.00 49.12 220 GLU A O 1
ATOM 1756 N N . SER A 1 221 ? 32.576 -10.373 -25.334 1.00 33.78 221 SER A N 1
ATOM 1757 C CA . SER A 1 221 ? 31.380 -11.200 -25.179 1.00 33.78 221 SER A CA 1
ATOM 1758 C C . SER A 1 221 ? 30.561 -10.754 -23.962 1.00 33.78 221 SER A C 1
ATOM 1760 O O . SER A 1 221 ? 30.974 -10.957 -22.819 1.00 33.78 221 SER A O 1
ATOM 1762 N N . ILE A 1 222 ? 29.390 -10.159 -24.197 1.00 45.16 222 ILE A N 1
ATOM 1763 C CA . ILE A 1 222 ? 28.495 -9.686 -23.135 1.00 45.16 222 ILE A CA 1
ATOM 1764 C C . ILE A 1 222 ? 27.780 -10.892 -22.514 1.00 45.16 222 ILE A C 1
ATOM 1766 O O . ILE A 1 222 ? 26.735 -11.331 -22.986 1.00 45.16 222 ILE A O 1
ATOM 1770 N N . GLU A 1 223 ? 28.351 -11.417 -21.434 1.00 37.69 223 GLU A N 1
ATOM 1771 C CA . GLU A 1 223 ? 27.772 -12.477 -20.605 1.00 37.69 223 GLU A CA 1
ATOM 1772 C C . GLU A 1 223 ? 27.345 -11.929 -19.230 1.00 37.69 223 GLU A C 1
ATOM 1774 O O . GLU A 1 223 ? 27.634 -12.530 -18.208 1.00 37.69 223 GLU A O 1
ATOM 1779 N N . HIS A 1 224 ? 26.682 -10.766 -19.148 1.00 37.97 224 HIS A N 1
ATOM 1780 C CA . HIS A 1 224 ? 26.228 -10.253 -17.845 1.00 37.97 224 HIS A CA 1
ATOM 1781 C C . HIS A 1 224 ? 24.864 -9.552 -17.899 1.00 37.97 224 HIS A C 1
ATOM 1783 O O . HIS A 1 224 ? 24.742 -8.383 -18.258 1.00 37.97 224 HIS A O 1
ATOM 1789 N N . ALA A 1 225 ? 23.825 -10.267 -17.459 1.00 33.97 225 ALA A N 1
ATOM 1790 C CA . ALA A 1 225 ? 22.591 -9.664 -16.969 1.00 33.97 225 ALA A CA 1
ATOM 1791 C C . ALA A 1 225 ? 22.832 -9.195 -15.525 1.00 33.97 225 ALA A C 1
ATOM 1793 O O . ALA A 1 225 ? 22.820 -9.998 -14.592 1.00 33.97 225 ALA A O 1
ATOM 1794 N N . TYR A 1 226 ? 23.098 -7.904 -15.326 1.00 38.88 226 TYR A N 1
ATOM 1795 C CA . TYR A 1 226 ? 23.268 -7.359 -13.980 1.00 38.88 226 TYR A CA 1
ATOM 1796 C C . TYR A 1 226 ? 21.900 -7.115 -13.332 1.00 38.88 226 TYR A C 1
ATOM 1798 O O . TYR A 1 226 ? 21.157 -6.221 -13.728 1.00 38.88 226 TYR A O 1
ATOM 1806 N N . ILE A 1 227 ? 21.586 -7.892 -12.294 1.00 33.00 227 ILE A N 1
ATOM 1807 C CA . ILE A 1 227 ? 20.588 -7.508 -11.291 1.00 33.00 227 ILE A CA 1
ATOM 1808 C C . ILE A 1 227 ? 21.245 -6.397 -10.470 1.00 33.00 227 ILE A C 1
ATOM 1810 O O . ILE A 1 227 ? 22.135 -6.656 -9.658 1.00 33.00 227 ILE A O 1
ATOM 1814 N N . VAL A 1 228 ? 20.888 -5.144 -10.747 1.00 38.53 228 VAL A N 1
ATOM 1815 C CA . VAL A 1 228 ? 21.443 -3.994 -10.027 1.00 38.53 228 VAL A CA 1
ATOM 1816 C C . VAL A 1 228 ? 20.773 -3.912 -8.656 1.00 38.53 228 VAL A C 1
ATOM 1818 O O . VAL A 1 228 ? 19.697 -3.339 -8.509 1.00 38.53 228 VAL A O 1
ATOM 1821 N N . ASP A 1 229 ? 21.418 -4.498 -7.645 1.00 30.34 229 ASP A N 1
ATOM 1822 C CA . ASP A 1 229 ? 21.096 -4.251 -6.239 1.00 30.34 229 ASP A CA 1
ATOM 1823 C C . ASP A 1 229 ? 21.452 -2.798 -5.884 1.00 30.34 229 ASP A C 1
AT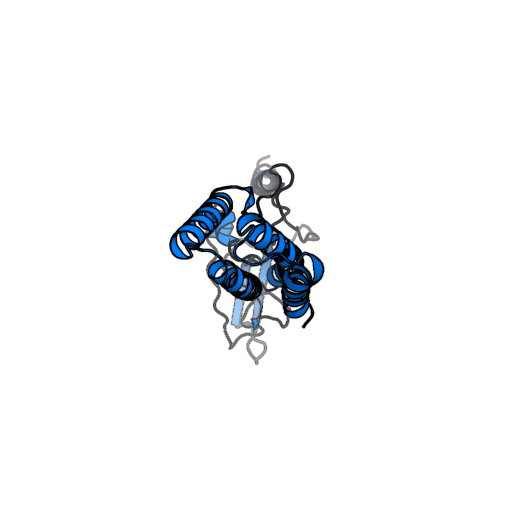OM 1825 O O . ASP A 1 229 ? 22.609 -2.369 -5.965 1.00 30.34 229 ASP A O 1
ATOM 1829 N N . THR A 1 230 ? 20.453 -2.039 -5.436 1.00 39.81 230 THR A N 1
ATOM 1830 C CA . THR A 1 230 ? 20.514 -0.596 -5.136 1.00 39.81 230 THR A CA 1
ATOM 1831 C C . THR A 1 230 ? 21.526 -0.199 -4.049 1.00 39.81 230 THR A C 1
ATOM 1833 O O . THR A 1 230 ? 21.829 0.981 -3.896 1.00 39.81 230 THR A O 1
ATOM 1836 N N . VAL A 1 231 ? 22.143 -1.154 -3.343 1.00 35.69 231 VAL A N 1
ATOM 1837 C CA . VAL A 1 231 ? 23.245 -0.900 -2.388 1.00 35.69 231 VAL A CA 1
ATOM 1838 C C . VAL A 1 231 ? 24.567 -0.577 -3.097 1.00 35.69 231 VAL A C 1
ATOM 1840 O O . VAL A 1 231 ? 25.447 0.062 -2.525 1.00 35.69 231 VAL A O 1
ATOM 1843 N N . ARG A 1 232 ? 24.723 -0.979 -4.364 1.00 31.70 232 ARG A N 1
ATOM 1844 C CA . ARG A 1 232 ? 25.953 -0.778 -5.147 1.00 31.70 232 ARG A CA 1
ATOM 1845 C C . ARG A 1 232 ? 25.850 0.317 -6.207 1.00 31.70 232 ARG A C 1
ATOM 1847 O O . ARG A 1 232 ? 26.741 0.405 -7.046 1.00 31.70 232 ARG A O 1
ATOM 1854 N N . CYS A 1 233 ? 24.859 1.210 -6.157 1.00 38.19 233 CYS A N 1
ATOM 1855 C CA . CYS A 1 233 ? 24.780 2.324 -7.114 1.00 38.19 233 CYS A CA 1
ATOM 1856 C C . CYS A 1 233 ? 26.004 3.261 -7.070 1.00 38.19 233 CYS A C 1
ATOM 1858 O O . CYS A 1 233 ? 26.383 3.812 -8.099 1.00 38.19 233 CYS A O 1
ATOM 1860 N N . GLN A 1 234 ? 26.707 3.366 -5.937 1.00 34.62 234 GLN A N 1
ATOM 1861 C CA . GLN A 1 234 ? 27.961 4.130 -5.859 1.00 34.62 234 GLN A CA 1
ATOM 1862 C C . GLN A 1 234 ? 29.149 3.409 -6.526 1.00 34.62 234 GLN A C 1
ATOM 1864 O O . GLN A 1 234 ? 30.062 4.054 -7.029 1.00 34.62 234 GLN A O 1
ATOM 1869 N N . ALA A 1 235 ? 29.117 2.073 -6.597 1.00 36.41 235 ALA A N 1
ATOM 1870 C CA . ALA A 1 235 ? 30.104 1.280 -7.329 1.00 36.41 235 ALA A CA 1
ATOM 1871 C C . ALA A 1 235 ? 29.764 1.167 -8.828 1.00 36.41 235 ALA A C 1
ATOM 1873 O O . ALA A 1 235 ? 30.672 1.128 -9.649 1.00 36.41 235 ALA A O 1
ATOM 1874 N N . ALA A 1 236 ? 28.477 1.172 -9.196 1.00 38.78 236 ALA A N 1
ATOM 1875 C CA . ALA A 1 236 ? 28.022 1.168 -10.588 1.00 38.78 236 ALA A CA 1
ATOM 1876 C C . ALA A 1 236 ? 28.270 2.518 -11.281 1.00 38.78 236 ALA A C 1
ATOM 1878 O O . ALA A 1 236 ? 28.711 2.538 -12.426 1.00 38.78 236 ALA A O 1
ATOM 1879 N N . ALA A 1 237 ? 28.107 3.640 -10.567 1.00 38.97 237 ALA A N 1
ATOM 1880 C CA . ALA A 1 237 ? 28.541 4.949 -11.058 1.00 38.97 237 ALA A CA 1
ATOM 1881 C C . ALA A 1 237 ? 30.066 4.992 -11.297 1.00 38.97 237 ALA A C 1
ATOM 1883 O O . ALA A 1 237 ? 30.519 5.572 -12.281 1.00 38.97 237 ALA A O 1
ATOM 1884 N N . ASN A 1 238 ? 30.857 4.306 -10.459 1.00 37.84 238 ASN A N 1
ATOM 1885 C CA . ASN A 1 238 ? 32.307 4.147 -10.644 1.00 37.84 238 ASN A CA 1
ATOM 1886 C C . ASN A 1 238 ? 32.691 3.129 -11.736 1.00 37.84 238 ASN A C 1
ATOM 1888 O O . ASN A 1 238 ? 33.802 3.193 -12.247 1.00 37.84 238 ASN A O 1
ATOM 1892 N N . LEU A 1 239 ? 31.798 2.216 -12.129 1.00 42.00 239 LEU A N 1
ATOM 1893 C CA . LEU A 1 239 ? 31.998 1.309 -13.270 1.00 42.00 239 LEU A CA 1
ATOM 1894 C C . LEU A 1 239 ? 31.645 1.986 -14.601 1.00 42.00 239 LEU A C 1
ATOM 1896 O O . LEU A 1 239 ? 32.378 1.828 -15.573 1.00 42.00 239 LEU A O 1
ATOM 1900 N N . LEU A 1 240 ? 30.590 2.807 -14.624 1.00 41.09 240 LEU A N 1
ATOM 1901 C CA . LEU A 1 240 ? 30.227 3.630 -15.783 1.00 41.09 240 LEU A CA 1
ATOM 1902 C C . LEU A 1 240 ? 31.235 4.772 -16.019 1.00 41.09 240 LEU A C 1
ATOM 1904 O O . LEU A 1 240 ? 31.589 5.041 -17.160 1.00 41.09 240 LEU A O 1
ATOM 1908 N N . SER A 1 241 ? 31.784 5.382 -14.960 1.00 36.59 241 SER A N 1
ATOM 1909 C CA . SER A 1 241 ? 32.881 6.367 -15.073 1.00 36.59 241 SER A CA 1
ATOM 1910 C C . SER A 1 241 ? 34.280 5.740 -15.175 1.00 36.59 241 SER A C 1
ATOM 1912 O O . SER A 1 241 ? 35.189 6.342 -15.746 1.00 36.59 241 SER A O 1
ATOM 1914 N N . GLY A 1 242 ? 34.473 4.518 -14.670 1.00 33.50 242 GLY A N 1
ATOM 1915 C CA . GLY A 1 242 ? 35.749 3.796 -14.708 1.00 33.50 242 GLY A CA 1
ATOM 1916 C C . GLY A 1 242 ? 36.140 3.300 -16.101 1.00 33.50 242 GLY A C 1
ATOM 1917 O O . GLY A 1 242 ? 37.331 3.192 -16.387 1.00 33.50 242 GLY A O 1
ATOM 1918 N N . CYS A 1 243 ? 35.166 3.090 -16.993 1.00 33.12 243 CYS A N 1
ATOM 1919 C CA . CYS A 1 243 ? 35.439 2.758 -18.394 1.00 33.12 243 CYS A CA 1
ATOM 1920 C C . CYS A 1 243 ? 36.058 3.930 -19.179 1.00 33.12 243 CYS A C 1
ATOM 1922 O O . CYS A 1 243 ? 36.720 3.700 -20.185 1.00 33.12 243 CYS A O 1
ATOM 1924 N N . TYR A 1 244 ? 35.927 5.176 -18.702 1.00 31.27 244 TYR A N 1
ATOM 1925 C CA . TYR A 1 244 ? 36.499 6.345 -19.382 1.00 31.27 244 TYR A CA 1
ATOM 1926 C C . TYR A 1 244 ? 37.985 6.582 -19.046 1.00 31.27 244 TYR A C 1
ATOM 1928 O O . TYR A 1 244 ? 38.706 7.198 -19.825 1.00 31.27 244 TYR A O 1
ATOM 1936 N N . ASN A 1 245 ? 38.484 6.062 -17.916 1.00 29.33 245 ASN A N 1
ATOM 1937 C CA . ASN A 1 245 ? 39.864 6.300 -17.461 1.00 29.33 245 ASN A CA 1
ATOM 1938 C C . ASN A 1 245 ? 40.870 5.201 -17.846 1.00 29.33 245 ASN A C 1
ATOM 1940 O O . ASN A 1 245 ? 42.062 5.369 -17.598 1.00 29.33 245 ASN A O 1
ATOM 1944 N N . TYR A 1 246 ? 40.428 4.110 -18.481 1.00 28.52 246 TYR A N 1
ATOM 1945 C CA . TYR A 1 246 ? 41.322 3.063 -19.004 1.00 28.52 246 TYR A CA 1
ATOM 1946 C C . TYR A 1 246 ? 41.676 3.217 -20.495 1.00 28.52 246 TYR A C 1
ATOM 1948 O O . TYR A 1 246 ? 42.403 2.387 -21.030 1.00 28.52 246 TYR A O 1
ATOM 1956 N N . LEU A 1 247 ? 41.222 4.293 -21.151 1.00 33.50 247 LEU A N 1
ATOM 1957 C CA . LEU A 1 247 ? 41.520 4.602 -22.561 1.00 33.50 247 LEU A CA 1
ATOM 1958 C C . LEU A 1 247 ? 42.350 5.889 -22.752 1.00 33.50 247 LEU A C 1
ATOM 1960 O O . LEU A 1 247 ? 42.478 6.381 -23.871 1.00 33.50 247 LEU A O 1
ATOM 1964 N N . ALA A 1 248 ? 42.933 6.433 -21.677 1.00 33.84 248 ALA A N 1
ATOM 1965 C CA . ALA A 1 248 ? 43.777 7.635 -21.712 1.00 33.84 248 ALA A CA 1
ATOM 1966 C C . ALA A 1 248 ? 45.245 7.387 -21.297 1.00 33.84 248 ALA A C 1
ATOM 1968 O O . ALA A 1 248 ? 45.889 8.298 -20.778 1.00 33.84 248 ALA A O 1
ATOM 1969 N N . ASN A 1 249 ? 45.771 6.178 -21.529 1.00 30.89 249 ASN A N 1
ATOM 1970 C CA . ASN A 1 249 ? 47.211 5.881 -21.599 1.00 30.89 249 ASN A CA 1
ATOM 1971 C C . ASN A 1 249 ? 47.478 4.730 -22.567 1.00 30.89 249 ASN A C 1
ATOM 1973 O O . ASN A 1 249 ? 46.779 3.702 -22.440 1.00 30.89 249 ASN A O 1
#

Foldseek 3Di:
DCLVCQLVVQLVCVCPVVVDDCPPCVPVSLVSSVVSNVVVVVVLVVVLVVQCVVLVVVLLQLFQPDDSVVVNCVSNVVSVVVSVVSVVVSLVSDPDSPVVVVVVVVVVVVVVCCLVVDPVVVPQSDDPVAHDFFFKFKDWDWDFDADPVRHTDDIATWIKIFGRHNCRLVVCCVPVNSVQWDFDDFCPVDDLSPDPDDDPVSVSTYGMTIDHDDDDPPPDPPPDPDRDGPVCPVVVVCVVVVVVVVPPD

Sequence (249 aa):
MLFIVCPLIIRQISLDLFNIKLHSSPKLYISLTALSLLVPFVHLMQFAHMLNLFFMPLMGRVGSEVNVDVVISLTTLLPVFIISTYLAGFLHVSKDMARLAIKLFVIALIFSLIGCFSSLGFPYSGNLSSPSAQRHVLHNFKRDFYSHDGKLNYSDHGLAYLPFDRNSKSHIEYIPEIEALQNYELDDSLAYGGIPYFFPLVSILPKVYIGPMEKPDISESIEHAYIVDTVRCQAAANLLSGCYNYLAN

Solvent-accessible surface area (backbone atoms only — not comparable to full-atom values): 14748 Å² total; per-residue (Å²): 108,70,73,61,46,50,43,50,50,50,52,49,45,47,42,68,72,66,62,50,49,76,84,78,47,53,68,58,54,52,49,54,53,53,58,40,47,46,57,50,48,54,54,44,51,51,49,36,50,52,50,47,67,54,47,55,65,52,46,63,68,58,26,37,80,58,66,52,68,58,55,56,49,52,59,47,47,56,46,50,54,56,52,49,58,57,50,50,59,55,39,70,73,43,97,51,41,67,66,52,50,51,52,52,48,52,53,52,48,54,54,48,49,49,30,76,76,34,69,90,49,42,94,76,66,46,50,89,94,56,60,75,67,60,58,64,45,78,41,80,47,73,51,76,43,60,45,97,86,71,45,80,74,49,73,51,51,22,38,38,38,39,34,43,39,71,68,42,59,80,76,48,45,88,39,67,80,58,51,66,34,38,80,58,76,72,37,84,92,38,75,75,30,60,52,101,58,94,65,98,46,71,91,56,51,30,78,37,23,40,30,83,45,83,81,78,78,78,87,60,85,87,84,73,88,74,80,62,54,64,90,43,52,74,56,50,53,48,52,68,55,48,66,65,69,71,75,78,120

Mean predicted aligned error: 13.31 Å

pLDDT: mean 74.15, std 16.65, range [28.52, 94.69]

InterPro domains:
  IPR053973 Endoplasmic reticulum metallopeptidase 1-like, C-terminal domain [PF22248] (131-227)
  IPR053974 Endoplasmic reticulum metallopeptidase 1/1-A, TM domain [PF22249] (2-116)

Secondary structure (DSSP, 8-state):
-HHHHHHHHHHHHHHHTS---TTT-HHHHHHHHHHHHHHHHHHHHHHHHHHHHHHHHHHTTS-SSS-HHHHHHHHHHHHHHHHHHHHHHHHHHSS-HHHHHHHHHHHHHHHHHHHHHSGGG-TT--BTTBPPPP-EEEEEEEEEEE-TTS-EEEEEEEEEEEESSTTHHHHHTTSHHHHTPEEPPP-TTSGGGG-S---S-TTTS---EEEE-PPP-TTS---------GGGHHHHHHHHHHTTSSS--

Radius of gyration: 29.3 Å; Cα contacts (8 Å, |Δi|>4): 223; chains: 1; bounding box: 76×29×89 Å

Organism: Bugula neritina (NCBI:txid10212)